Protein AF-A0A397U8T4-F1 (afdb_monomer)

Secondary structure (DSSP, 8-state):
-HHHHHHHHHHHHHSHHHHHHHHHH-TT-----HHHHHHHHTT----GGGGSHHHHHHHHHHTTS-------TTS------PPPPPPP-SHHHHHHHHHHHHHHHHHH-GGGHHHHHHHHHHHHHHHHHS-HHHHHHHHHHHHHHHHH-TT--TTS--HHHHHHHS-HHHHHHHHHHGGGS-----PPPP-----------------------------PPP---------

Structure (mmCIF, N/CA/C/O backbone):
data_AF-A0A397U8T4-F1
#
_entry.id   AF-A0A397U8T4-F1
#
loop_
_atom_site.group_PDB
_atom_site.id
_atom_site.type_symbol
_atom_site.label_atom_id
_atom_site.label_alt_id
_atom_site.label_comp_id
_atom_site.label_asym_id
_atom_site.label_entity_id
_atom_site.label_seq_id
_atom_site.pdbx_PDB_ins_code
_atom_site.Cartn_x
_atom_site.Cartn_y
_atom_site.Cartn_z
_atom_site.occupancy
_atom_site.B_iso_or_equiv
_atom_site.auth_seq_id
_atom_site.auth_comp_id
_atom_site.auth_asym_id
_atom_site.auth_atom_id
_atom_site.pdbx_PDB_model_num
ATOM 1 N N . MET A 1 1 ? 9.412 -6.428 15.851 1.00 62.12 1 MET A N 1
ATOM 2 C CA . MET A 1 1 ? 8.763 -5.926 14.623 1.00 62.12 1 MET A CA 1
ATOM 3 C C . MET A 1 1 ? 7.614 -6.831 14.179 1.00 62.12 1 MET A C 1
ATOM 5 O O . MET A 1 1 ? 6.486 -6.392 14.297 1.00 62.12 1 MET A O 1
ATOM 9 N N . ARG A 1 2 ? 7.832 -8.090 13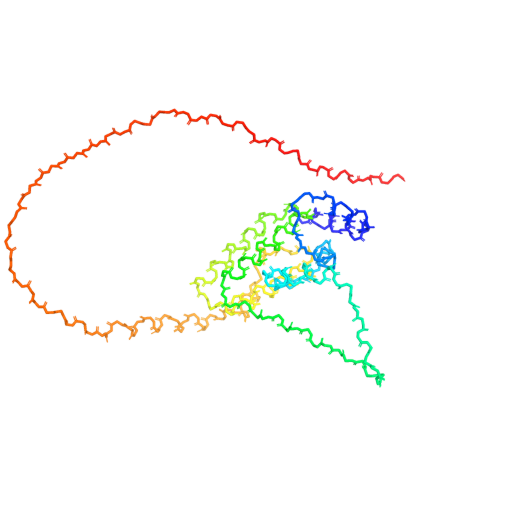.754 1.00 74.94 2 ARG A N 1
ATOM 10 C CA . ARG A 1 2 ? 6.739 -8.957 13.241 1.00 74.94 2 ARG A CA 1
ATOM 11 C C . ARG A 1 2 ? 5.609 -9.238 14.245 1.00 74.94 2 ARG A C 1
ATOM 13 O O . ARG A 1 2 ? 4.456 -8.948 13.944 1.00 74.94 2 ARG A O 1
ATOM 20 N N . ASP A 1 3 ? 5.944 -9.705 15.447 1.00 84.75 3 ASP A N 1
ATOM 21 C CA . ASP A 1 3 ? 4.940 -10.049 16.474 1.00 84.75 3 ASP A CA 1
ATOM 22 C C . ASP A 1 3 ? 4.122 -8.831 16.935 1.00 84.75 3 ASP A C 1
ATOM 24 O O . ASP A 1 3 ? 2.945 -8.929 17.281 1.00 84.75 3 ASP A O 1
ATOM 28 N N . GLU A 1 4 ? 4.745 -7.657 16.898 1.00 91.25 4 GLU A N 1
ATOM 29 C CA . GLU A 1 4 ? 4.129 -6.385 17.260 1.00 91.25 4 GLU A CA 1
ATOM 30 C C . GLU A 1 4 ? 3.139 -5.915 16.189 1.00 91.25 4 GLU A C 1
ATOM 32 O O . GLU A 1 4 ? 2.009 -5.570 16.521 1.00 91.25 4 GLU A O 1
ATOM 37 N N . THR A 1 5 ? 3.507 -5.987 14.904 1.00 92.44 5 THR A N 1
ATOM 38 C CA . THR A 1 5 ? 2.602 -5.650 13.791 1.00 92.44 5 THR A CA 1
ATOM 39 C C . THR A 1 5 ? 1.334 -6.503 13.819 1.00 92.44 5 THR A C 1
ATOM 41 O O . THR A 1 5 ? 0.230 -5.981 13.647 1.00 92.44 5 THR A O 1
ATOM 44 N N . GLU A 1 6 ? 1.468 -7.806 14.078 1.00 92.81 6 GLU A N 1
ATOM 45 C CA . GLU A 1 6 ? 0.316 -8.706 14.169 1.00 92.81 6 GLU A CA 1
ATOM 46 C C . GLU A 1 6 ? -0.537 -8.422 15.414 1.00 92.81 6 GLU A C 1
ATOM 48 O O . GLU A 1 6 ? -1.766 -8.390 15.330 1.00 92.81 6 GLU A O 1
ATOM 53 N N . SER A 1 7 ? 0.094 -8.122 16.552 1.00 94.75 7 SER A N 1
ATOM 54 C CA . SER A 1 7 ? -0.616 -7.714 17.771 1.00 94.75 7 SER A CA 1
ATOM 55 C C . SER A 1 7 ? -1.434 -6.435 17.553 1.00 94.75 7 SER A C 1
ATOM 57 O O . SER A 1 7 ? -2.608 -6.381 17.928 1.00 94.75 7 SER A O 1
ATOM 59 N N . ILE A 1 8 ? -0.854 -5.434 16.877 1.00 95.56 8 ILE A N 1
ATOM 60 C CA . ILE A 1 8 ? -1.545 -4.197 16.484 1.00 95.56 8 ILE A CA 1
ATOM 61 C C . ILE A 1 8 ? -2.739 -4.528 15.578 1.00 95.56 8 ILE A C 1
ATOM 63 O O . ILE A 1 8 ? -3.857 -4.081 15.834 1.00 95.56 8 ILE A O 1
ATOM 67 N N . ARG A 1 9 ? -2.548 -5.363 14.548 1.00 95.56 9 ARG A N 1
ATOM 68 C CA . ARG A 1 9 ? -3.624 -5.771 13.627 1.00 95.56 9 ARG A CA 1
ATOM 69 C C . ARG A 1 9 ? -4.787 -6.442 14.360 1.00 95.56 9 ARG A C 1
ATOM 71 O O . ARG A 1 9 ? -5.942 -6.095 14.118 1.00 95.56 9 ARG A O 1
ATOM 78 N N . LEU A 1 10 ? -4.508 -7.383 15.263 1.00 96.19 10 LEU A N 1
ATOM 79 C CA . LEU A 1 10 ? -5.542 -8.074 16.042 1.00 96.19 10 LEU A CA 1
ATOM 80 C C . LEU A 1 10 ? -6.330 -7.107 16.934 1.00 96.19 10 LEU A C 1
ATOM 82 O O . LEU A 1 10 ? -7.554 -7.236 17.058 1.00 96.19 10 LEU A O 1
ATOM 86 N N . TRP A 1 11 ? -5.659 -6.103 17.503 1.00 97.50 11 TRP A N 1
ATOM 87 C CA . TRP A 1 11 ? -6.331 -5.038 18.240 1.00 97.50 11 TRP A CA 1
ATOM 88 C C . TRP A 1 11 ? -7.288 -4.248 17.336 1.00 97.50 11 TRP A C 1
ATOM 90 O O . TRP A 1 11 ? -8.457 -4.087 17.685 1.00 97.50 11 TRP A O 1
ATOM 100 N N . TRP A 1 12 ? -6.850 -3.844 16.139 1.00 97.81 12 TRP A N 1
ATOM 101 C CA . TRP A 1 12 ? -7.693 -3.125 15.174 1.00 97.81 12 TRP A CA 1
ATOM 102 C C . TRP A 1 12 ? -8.900 -3.933 14.696 1.00 97.81 12 TRP A C 1
ATOM 104 O O . TRP A 1 12 ? -9.994 -3.387 14.549 1.00 97.81 12 TRP A O 1
ATOM 114 N N . VAL A 1 13 ? -8.727 -5.238 14.470 1.00 96.75 13 VAL A N 1
ATOM 115 C CA . VAL A 1 13 ? -9.821 -6.139 14.074 1.00 96.75 13 VAL A CA 1
ATOM 116 C C . VAL A 1 13 ? -10.888 -6.228 15.167 1.00 96.75 13 VAL A C 1
ATOM 118 O O . VAL A 1 13 ? -12.080 -6.245 14.859 1.00 96.75 13 VAL A O 1
ATOM 121 N N . THR A 1 14 ? -10.473 -6.261 16.434 1.00 97.94 14 THR A N 1
ATOM 122 C CA . THR A 1 14 ? -11.382 -6.420 17.580 1.00 97.94 14 THR A CA 1
ATOM 123 C C . THR A 1 14 ? -11.993 -5.107 18.074 1.00 97.94 14 THR A C 1
ATOM 125 O O . THR A 1 14 ? -13.097 -5.140 18.608 1.00 97.94 14 THR A O 1
ATOM 128 N N . ASN A 1 15 ? -11.335 -3.964 17.846 1.00 98.00 15 ASN A N 1
ATOM 129 C CA . ASN A 1 15 ? -11.733 -2.641 18.356 1.00 98.00 15 ASN A CA 1
ATOM 130 C C . ASN A 1 15 ? -11.926 -1.621 17.220 1.00 98.00 15 ASN A C 1
ATOM 132 O O . ASN A 1 15 ? -11.535 -0.458 17.322 1.00 98.00 15 ASN A O 1
ATOM 136 N N . TRP A 1 16 ? -12.476 -2.055 16.080 1.00 97.50 16 TRP A N 1
ATOM 137 C CA . TRP A 1 16 ? -12.581 -1.196 14.894 1.00 97.50 16 TRP A CA 1
ATOM 138 C C . TRP A 1 16 ? -13.397 0.084 15.142 1.00 97.50 16 TRP A C 1
ATOM 140 O O . TRP A 1 16 ? -13.072 1.121 14.571 1.00 97.50 16 TRP A O 1
ATOM 150 N N . GLN A 1 17 ? -14.457 0.037 15.957 1.00 97.88 17 GLN A N 1
ATOM 151 C CA . GLN A 1 17 ? -15.302 1.216 16.188 1.00 97.88 17 GLN A CA 1
ATOM 152 C C . GLN A 1 17 ? -14.566 2.281 17.006 1.00 97.88 17 GLN A C 1
ATOM 154 O O . GLN A 1 17 ? -14.574 3.452 16.633 1.00 97.88 17 GLN A O 1
ATOM 159 N N . GLU A 1 18 ? -13.874 1.865 18.064 1.00 97.75 18 GLU A N 1
ATOM 160 C CA . GLU A 1 18 ? -13.032 2.717 18.901 1.00 97.75 18 GLU A CA 1
ATOM 161 C C . GLU A 1 18 ? -11.844 3.251 18.096 1.00 97.75 18 GLU A C 1
ATOM 163 O O . GLU A 1 18 ? -11.601 4.455 18.044 1.00 97.75 18 GLU A O 1
ATOM 168 N N . GLY A 1 19 ? -11.142 2.366 17.388 1.00 96.50 19 GLY A N 1
ATOM 169 C CA . GLY A 1 19 ? -10.013 2.731 16.545 1.00 96.50 19 GLY A CA 1
ATOM 170 C C . GLY A 1 19 ? -10.393 3.713 15.434 1.00 96.50 19 GLY A C 1
ATOM 171 O O . GLY A 1 19 ? -9.643 4.644 15.144 1.00 96.50 19 GLY A O 1
ATOM 172 N N . LYS A 1 20 ? -11.574 3.557 14.823 1.00 96.81 20 LYS A N 1
ATOM 173 C CA . LYS A 1 20 ? -12.080 4.504 13.823 1.00 96.81 20 LYS A CA 1
ATOM 174 C C . LYS A 1 20 ? -12.235 5.908 14.417 1.00 96.81 20 LYS A C 1
ATOM 176 O O . LYS A 1 20 ? -11.820 6.864 13.768 1.00 96.81 20 LYS A O 1
ATOM 181 N N . GLN A 1 21 ? -12.789 6.035 15.624 1.00 97.19 21 GLN A N 1
ATOM 182 C CA . GLN A 1 21 ? -12.922 7.333 16.299 1.00 97.19 21 GLN A CA 1
ATOM 183 C C . GLN A 1 21 ? -11.556 7.958 16.599 1.00 97.19 21 GLN A C 1
ATOM 185 O O . GLN A 1 21 ? -11.388 9.161 16.417 1.00 97.19 21 GLN A O 1
ATOM 190 N N . ILE A 1 22 ? -10.570 7.140 16.987 1.00 96.50 22 ILE A N 1
ATOM 191 C CA . ILE A 1 22 ? -9.181 7.587 17.162 1.00 96.50 22 ILE A CA 1
ATOM 192 C C . ILE A 1 22 ? -8.633 8.124 15.837 1.00 96.50 22 ILE A C 1
ATOM 194 O O . ILE A 1 22 ? -8.143 9.244 15.794 1.00 96.50 22 ILE A O 1
ATOM 198 N N . ILE A 1 23 ? -8.776 7.385 14.730 1.00 96.19 23 ILE A N 1
ATOM 199 C CA . ILE A 1 23 ? -8.352 7.875 13.408 1.00 96.19 23 ILE A CA 1
ATOM 200 C C . ILE A 1 23 ? -9.080 9.173 13.057 1.00 96.19 23 ILE A C 1
ATOM 202 O O . ILE A 1 23 ? -8.490 10.057 12.458 1.00 96.19 23 ILE A O 1
ATOM 206 N N . GLU A 1 24 ? -10.364 9.316 13.377 1.00 94.50 24 GLU A N 1
ATOM 207 C CA . GLU A 1 24 ? -11.139 10.531 13.102 1.00 94.50 24 GLU A CA 1
ATOM 208 C C . GLU A 1 24 ? -10.704 11.754 13.905 1.00 94.50 24 GLU A C 1
ATOM 210 O O . GLU A 1 24 ? -10.806 12.859 13.375 1.00 94.50 24 GLU A O 1
ATOM 215 N N . SER A 1 25 ? -10.161 11.567 15.107 1.00 95.81 25 SER A N 1
ATOM 216 C CA . SER A 1 25 ? -9.669 12.663 15.942 1.00 95.81 25 SER A CA 1
ATOM 217 C C . SER A 1 25 ? -8.221 13.074 15.652 1.00 95.81 25 SER A C 1
ATOM 219 O O . SER A 1 25 ? -7.789 14.123 16.134 1.00 95.81 25 SER A O 1
ATOM 221 N N . LEU A 1 26 ? -7.469 12.297 14.861 1.00 94.31 26 LEU A N 1
ATOM 222 C CA . LEU A 1 26 ? -6.076 12.615 14.546 1.00 94.31 26 LEU A CA 1
ATOM 223 C C . LEU A 1 26 ? -5.949 13.860 13.653 1.00 94.31 26 LEU A C 1
ATOM 225 O O . LEU A 1 26 ? -6.581 13.934 12.590 1.00 94.31 26 LEU A O 1
ATOM 229 N N . PRO A 1 27 ? -5.073 14.815 14.016 1.00 93.75 27 PRO A N 1
ATOM 230 C CA . PRO A 1 27 ? -4.746 15.923 13.136 1.00 93.75 27 PRO A CA 1
ATOM 231 C C . PRO A 1 27 ? -3.937 15.416 11.932 1.00 93.75 27 PRO A C 1
ATOM 233 O O . PRO A 1 27 ? -3.186 14.450 12.031 1.00 93.75 27 PRO A O 1
ATOM 236 N N . PHE A 1 28 ? -4.084 16.081 10.783 1.00 87.75 28 PHE A N 1
ATOM 237 C CA . PHE A 1 28 ? -3.286 15.831 9.568 1.00 87.75 28 PHE A CA 1
ATOM 238 C C . PHE A 1 28 ? -3.348 14.407 8.991 1.00 87.75 28 PHE A C 1
ATOM 240 O O . PHE A 1 28 ? -2.501 14.033 8.179 1.00 87.75 28 PHE A O 1
ATOM 247 N N . LYS A 1 29 ? -4.361 13.613 9.349 1.00 89.81 29 LYS A N 1
ATOM 248 C CA . LYS A 1 29 ? -4.540 12.283 8.765 1.00 89.81 29 LYS A CA 1
ATOM 249 C C . LYS A 1 29 ? -4.769 12.359 7.246 1.00 89.81 29 LYS A C 1
ATOM 251 O O . LYS A 1 29 ? -5.453 13.274 6.771 1.00 89.81 29 LYS A O 1
ATOM 256 N N . PRO A 1 30 ? -4.301 11.364 6.475 1.00 90.75 30 PRO A N 1
ATOM 257 C CA . PRO A 1 30 ? -4.668 11.233 5.073 1.00 90.75 30 PRO A CA 1
ATOM 258 C C . PRO A 1 30 ? -6.189 11.197 4.886 1.00 90.75 30 PRO A C 1
ATOM 260 O O . PRO A 1 30 ? -6.905 10.452 5.565 1.00 90.75 30 PRO A O 1
ATOM 263 N N . ASN A 1 31 ? -6.695 11.989 3.939 1.00 89.62 31 ASN A N 1
ATOM 264 C CA . ASN A 1 31 ? -8.115 11.985 3.607 1.00 89.62 31 ASN A CA 1
ATOM 265 C C . ASN A 1 31 ? -8.440 10.808 2.680 1.00 89.62 31 ASN A C 1
ATOM 267 O O . ASN A 1 31 ? -8.452 10.938 1.456 1.00 89.62 31 ASN A O 1
ATOM 271 N N . ILE A 1 32 ? -8.659 9.643 3.284 1.00 91.81 32 ILE A N 1
ATOM 272 C CA . ILE A 1 32 ? -9.075 8.422 2.599 1.00 91.81 32 ILE A CA 1
ATOM 273 C C . ILE A 1 32 ? -10.379 7.881 3.184 1.00 91.81 32 ILE A C 1
ATOM 275 O O . ILE A 1 32 ? -10.721 8.133 4.341 1.00 91.81 32 ILE A O 1
ATOM 279 N N . SER A 1 33 ? -11.106 7.105 2.378 1.00 91.50 33 SER A N 1
ATOM 280 C CA . SER A 1 33 ? -12.392 6.534 2.787 1.00 91.50 33 SER A CA 1
ATOM 281 C C . SER A 1 33 ? -12.263 5.602 4.000 1.00 91.50 33 SER A C 1
ATOM 283 O O . SER A 1 33 ? -11.254 4.917 4.182 1.00 91.50 33 SER A O 1
ATOM 285 N N . THR A 1 34 ? -13.331 5.486 4.797 1.00 92.81 34 THR A N 1
ATOM 286 C CA . THR A 1 34 ? -13.391 4.548 5.935 1.00 92.81 34 THR A CA 1
ATOM 287 C C . THR A 1 34 ? -13.134 3.099 5.512 1.00 92.81 34 THR A C 1
ATOM 289 O O . THR A 1 34 ? -12.521 2.336 6.255 1.00 92.81 34 THR A O 1
ATOM 292 N N . LYS A 1 35 ? -13.567 2.708 4.304 1.00 94.38 35 LYS A N 1
ATOM 293 C CA . LYS A 1 35 ? -13.295 1.376 3.744 1.00 94.38 35 LYS A CA 1
ATOM 294 C C . LYS A 1 35 ? -11.793 1.152 3.546 1.00 94.38 35 LYS A C 1
ATOM 296 O O . LYS A 1 35 ? -11.297 0.064 3.842 1.00 94.38 35 LYS A O 1
ATOM 301 N N . LEU A 1 36 ? -11.087 2.170 3.057 1.00 94.62 36 LEU A N 1
ATOM 302 C CA . LEU A 1 36 ? -9.651 2.091 2.823 1.00 94.62 36 LEU A CA 1
ATOM 303 C C . LEU A 1 36 ? -8.885 2.029 4.144 1.00 94.62 36 LEU A C 1
ATOM 305 O O . LEU A 1 36 ? -8.089 1.113 4.326 1.00 94.62 36 LEU A O 1
ATOM 309 N N . TRP A 1 37 ? -9.226 2.896 5.104 1.00 96.62 37 TRP A N 1
ATOM 310 C CA . TRP A 1 37 ? -8.699 2.827 6.472 1.00 96.62 37 TRP A CA 1
ATOM 311 C C . TRP A 1 37 ? -8.866 1.438 7.091 1.00 96.62 37 TRP A C 1
ATOM 313 O O . TRP A 1 37 ? -7.908 0.873 7.610 1.00 96.62 37 TRP A O 1
ATOM 323 N N . LYS A 1 38 ? -10.062 0.850 6.974 1.00 97.00 38 LYS A N 1
ATOM 324 C CA . LYS A 1 38 ? -10.344 -0.493 7.495 1.00 97.00 38 LYS A CA 1
ATOM 325 C C . LYS A 1 38 ? -9.484 -1.565 6.835 1.00 97.00 38 LYS A C 1
ATOM 327 O O . LYS A 1 38 ? -9.003 -2.468 7.509 1.00 97.00 38 LYS A O 1
ATOM 332 N N . SER A 1 39 ? -9.284 -1.459 5.523 1.00 96.88 39 SER A N 1
ATOM 333 C CA . SER A 1 39 ? -8.458 -2.406 4.768 1.00 96.88 39 SER A C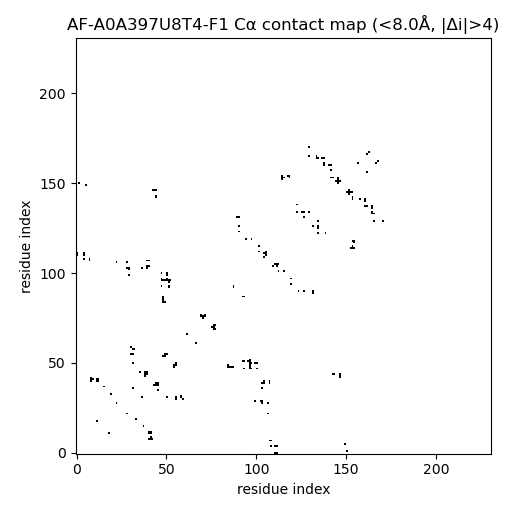A 1
ATOM 334 C C . SER A 1 39 ? -7.001 -2.354 5.231 1.00 96.88 39 SER A C 1
ATOM 336 O O . SER A 1 39 ? -6.404 -3.406 5.448 1.00 96.88 39 SER A O 1
ATOM 338 N N . ILE A 1 40 ? -6.463 -1.151 5.466 1.00 97.06 40 ILE A N 1
ATOM 339 C CA . ILE A 1 40 ? -5.117 -0.962 6.025 1.00 97.06 40 ILE A CA 1
ATOM 340 C C . ILE A 1 40 ? -5.045 -1.545 7.438 1.00 97.06 40 ILE A C 1
ATOM 342 O O . ILE A 1 40 ? -4.198 -2.391 7.693 1.00 97.06 40 ILE A O 1
ATOM 346 N N . ALA A 1 41 ? -5.968 -1.161 8.325 1.00 97.12 41 ALA A N 1
ATOM 347 C CA . ALA A 1 41 ? -5.995 -1.594 9.726 1.00 97.12 41 ALA A CA 1
ATOM 348 C C . ALA A 1 41 ? -6.104 -3.114 9.896 1.00 97.12 41 ALA A C 1
ATOM 350 O O . ALA A 1 41 ? -5.673 -3.678 10.899 1.00 97.12 41 ALA A O 1
ATOM 351 N N . PHE A 1 42 ? -6.708 -3.793 8.921 1.00 96.38 42 PHE A N 1
ATOM 352 C CA . PHE A 1 42 ? -6.889 -5.241 8.952 1.00 96.38 42 PHE A CA 1
ATOM 353 C C . PHE A 1 42 ? -5.735 -5.985 8.271 1.00 96.38 42 PHE A C 1
ATOM 355 O O . PHE A 1 42 ? -5.776 -7.214 8.187 1.00 96.38 42 PHE A O 1
ATOM 362 N N . GLY A 1 43 ? -4.722 -5.265 7.774 1.00 94.94 43 GLY A N 1
ATOM 363 C CA . GLY A 1 43 ? -3.615 -5.830 7.007 1.00 94.94 43 GLY A CA 1
ATOM 364 C C . GLY A 1 43 ? -4.061 -6.446 5.680 1.00 94.94 43 GLY A C 1
ATOM 365 O O . GLY A 1 43 ? -3.433 -7.383 5.203 1.00 94.94 43 GLY A O 1
ATOM 366 N N . SER A 1 44 ? -5.174 -5.979 5.105 1.00 95.88 44 SER A N 1
ATOM 367 C CA . SER A 1 44 ? -5.691 -6.469 3.825 1.00 95.88 44 SER A CA 1
ATOM 368 C C . SER A 1 44 ? -4.960 -5.833 2.646 1.00 95.88 44 SER A C 1
ATOM 370 O O . SER A 1 44 ? -4.400 -4.742 2.748 1.00 95.88 44 SER A O 1
ATOM 372 N N . TYR A 1 45 ? -5.004 -6.494 1.488 1.00 95.25 45 TYR A N 1
ATOM 373 C CA . TYR A 1 45 ? -4.416 -5.946 0.271 1.00 95.25 45 TYR A CA 1
ATOM 374 C C . TYR A 1 45 ? -5.142 -4.671 -0.149 1.00 95.25 45 TYR A C 1
ATOM 376 O O . TYR A 1 45 ? -6.366 -4.651 -0.290 1.00 95.25 45 TYR A O 1
ATOM 384 N N . VAL A 1 46 ? -4.353 -3.631 -0.409 1.00 94.69 46 VAL A N 1
ATOM 385 C CA . VAL A 1 46 ? -4.835 -2.350 -0.907 1.00 94.69 46 VAL A CA 1
ATOM 386 C C . VAL A 1 46 ? -4.223 -2.057 -2.272 1.00 94.69 46 VAL A C 1
ATOM 388 O O . VAL A 1 46 ? -3.009 -2.160 -2.482 1.00 94.69 46 VAL A O 1
ATOM 391 N N . ASN A 1 47 ? -5.066 -1.659 -3.224 1.00 93.81 47 ASN A N 1
ATOM 392 C CA . ASN A 1 47 ? -4.587 -1.184 -4.511 1.00 93.81 47 ASN A CA 1
ATOM 393 C C . ASN A 1 47 ? -4.010 0.234 -4.351 1.00 93.81 47 ASN A C 1
ATOM 395 O O . ASN A 1 47 ? -4.744 1.163 -4.031 1.00 93.81 47 ASN A O 1
ATOM 399 N N . LEU A 1 48 ? -2.713 0.419 -4.630 1.00 94.25 48 LEU A N 1
ATOM 400 C CA . LEU A 1 48 ? -2.051 1.731 -4.539 1.00 94.25 48 LEU A CA 1
ATOM 401 C C . LEU A 1 48 ? -2.710 2.798 -5.411 1.00 94.25 48 LEU A C 1
ATOM 403 O O . LEU A 1 48 ? -2.630 3.979 -5.096 1.00 94.25 48 LEU A O 1
ATOM 407 N N . GLN A 1 49 ? -3.391 2.413 -6.489 1.00 91.81 49 GLN A N 1
ATOM 408 C CA . GLN A 1 49 ? -4.107 3.377 -7.319 1.00 91.81 49 GLN A CA 1
ATOM 409 C C . GLN A 1 49 ? -5.198 4.113 -6.539 1.00 91.81 49 GLN A C 1
ATOM 411 O O . GLN A 1 49 ? -5.499 5.255 -6.884 1.00 91.81 49 GLN A O 1
ATOM 416 N N . GLU A 1 50 ? -5.759 3.526 -5.477 1.00 90.50 50 GLU A N 1
ATOM 417 C CA . GLU A 1 50 ? -6.720 4.202 -4.592 1.00 90.50 50 GLU A CA 1
ATOM 418 C C . GLU A 1 50 ? -6.112 5.432 -3.893 1.00 90.50 50 GLU A C 1
ATOM 420 O O . GLU A 1 50 ? -6.848 6.345 -3.537 1.00 90.50 50 GLU A O 1
ATOM 425 N N . PHE A 1 51 ? -4.779 5.514 -3.809 1.00 91.75 51 PHE A N 1
ATOM 426 C CA . PHE A 1 51 ? -4.032 6.665 -3.292 1.00 91.75 51 PHE A CA 1
ATOM 427 C C . PHE A 1 51 ? -3.546 7.634 -4.372 1.00 91.75 51 PHE A C 1
ATOM 429 O O . PHE A 1 51 ? -2.882 8.621 -4.063 1.00 91.75 51 PHE A O 1
ATOM 436 N N . SER A 1 52 ? -3.846 7.387 -5.650 1.00 87.25 52 SER A N 1
ATOM 437 C CA . SER A 1 52 ? -3.519 8.369 -6.686 1.00 87.25 52 SER A CA 1
ATOM 438 C C . SER A 1 52 ? -4.280 9.673 -6.431 1.00 87.25 52 SER A C 1
ATOM 440 O O . SER A 1 52 ? -5.452 9.660 -6.051 1.00 87.25 52 SER A O 1
ATOM 442 N N . TYR A 1 53 ? -3.628 10.809 -6.682 1.00 76.00 53 TYR A N 1
ATOM 443 C CA . TYR A 1 53 ? -4.182 12.144 -6.424 1.00 76.00 53 TYR A CA 1
ATOM 444 C C . TYR A 1 53 ? -5.590 12.342 -7.013 1.00 76.00 53 TYR A C 1
ATOM 446 O O . TYR A 1 53 ? -6.479 12.884 -6.360 1.00 76.00 53 TYR A O 1
ATOM 454 N N . LYS A 1 54 ? -5.823 11.815 -8.223 1.00 73.94 54 LYS A N 1
ATOM 455 C CA . LYS A 1 54 ? -7.135 11.847 -8.887 1.00 73.94 54 LYS A CA 1
ATOM 456 C C . LYS A 1 54 ? -8.213 11.133 -8.062 1.00 73.94 54 LYS A C 1
ATOM 458 O O . LYS A 1 54 ? -9.327 11.634 -7.970 1.00 73.94 54 LYS A O 1
ATOM 463 N N . ASN A 1 55 ? -7.888 10.007 -7.430 1.00 70.19 55 ASN A N 1
ATOM 464 C CA . ASN A 1 55 ? -8.839 9.236 -6.626 1.00 70.19 55 ASN A CA 1
ATOM 465 C C . ASN A 1 55 ? -9.057 9.845 -5.236 1.00 70.19 55 ASN A C 1
ATOM 467 O O . ASN A 1 55 ? -10.184 9.820 -4.739 1.00 70.19 55 ASN A O 1
ATOM 471 N N . LEU A 1 56 ? -8.030 10.464 -4.646 1.00 73.50 56 LEU A N 1
ATOM 472 C CA . LEU A 1 56 ? -8.183 11.228 -3.404 1.00 73.50 56 LEU A CA 1
ATOM 473 C C . LEU A 1 56 ? -9.129 12.424 -3.602 1.00 73.50 56 LEU A C 1
ATOM 475 O O . LEU A 1 56 ? -10.062 12.605 -2.823 1.00 73.50 56 LEU A O 1
ATOM 479 N N . LEU A 1 57 ? -8.965 13.173 -4.699 1.00 72.81 57 LEU A N 1
ATOM 480 C CA . LEU A 1 57 ? -9.862 14.280 -5.049 1.00 72.81 57 LEU A CA 1
ATOM 481 C C . LEU A 1 57 ? -11.302 13.828 -5.326 1.00 72.81 57 LEU A C 1
ATOM 483 O O . LEU A 1 57 ? -12.246 14.495 -4.910 1.00 72.81 57 LEU A O 1
ATOM 487 N N . ILE A 1 58 ? -11.492 12.700 -6.019 1.00 67.44 58 ILE A N 1
ATOM 488 C CA . ILE A 1 58 ? -12.836 12.155 -6.270 1.00 67.44 58 ILE A CA 1
ATOM 489 C C . ILE A 1 58 ? -13.507 11.762 -4.951 1.00 67.44 58 ILE A C 1
ATOM 491 O O . ILE A 1 58 ? -14.674 12.079 -4.754 1.00 67.44 58 ILE A O 1
ATOM 495 N N . THR A 1 59 ? -12.770 11.143 -4.026 1.00 60.88 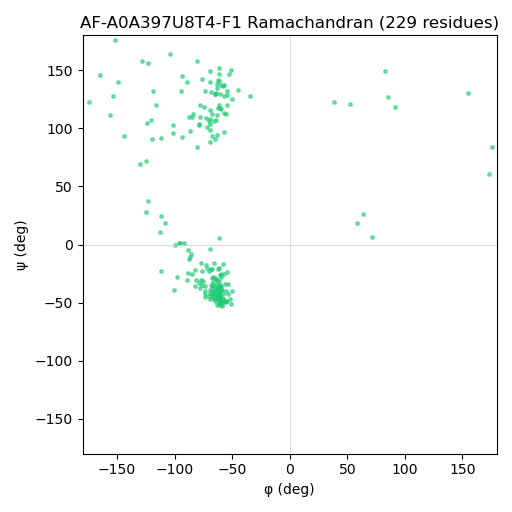59 THR A N 1
ATOM 496 C CA . THR A 1 59 ? -13.310 10.738 -2.718 1.00 60.88 59 THR A CA 1
ATOM 497 C C . THR A 1 59 ? -13.757 11.943 -1.888 1.00 60.88 59 THR A C 1
ATOM 499 O O . THR A 1 59 ? -14.789 11.872 -1.231 1.00 60.88 59 THR A O 1
ATOM 502 N N . MET A 1 60 ? -13.034 13.069 -1.957 1.00 61.59 60 MET A N 1
ATOM 503 C CA . MET A 1 60 ? -13.459 14.322 -1.316 1.00 61.59 60 MET A CA 1
ATOM 504 C C . MET A 1 60 ? -14.802 14.821 -1.849 1.00 61.59 60 MET A C 1
ATOM 506 O O . MET A 1 60 ? -15.615 15.314 -1.078 1.00 61.59 60 MET A O 1
ATOM 510 N N . LYS A 1 61 ? -15.041 14.674 -3.156 1.00 63.50 61 LYS A N 1
ATOM 511 C CA . LYS A 1 61 ? -16.288 15.106 -3.788 1.00 63.50 61 LYS A CA 1
ATOM 512 C C . LYS A 1 61 ? -17.443 14.131 -3.532 1.00 63.50 61 LYS A C 1
ATOM 514 O O . LYS A 1 61 ? -18.567 14.558 -3.324 1.00 63.50 61 LYS A O 1
ATOM 519 N N . GLU A 1 62 ? -17.164 12.827 -3.513 1.00 58.38 62 GLU A N 1
ATOM 520 C CA . GLU A 1 62 ? -18.159 11.781 -3.220 1.00 58.38 62 GLU A CA 1
ATOM 521 C C . GLU A 1 62 ? -18.566 11.733 -1.733 1.00 58.38 62 GLU A C 1
ATOM 523 O O . GLU A 1 62 ? -19.594 11.155 -1.414 1.00 58.38 62 GLU A O 1
ATOM 528 N N . ALA A 1 63 ? -17.790 12.320 -0.815 1.00 55.28 63 ALA A N 1
ATOM 529 C CA . ALA A 1 63 ? -18.165 12.407 0.600 1.00 55.28 63 ALA A CA 1
ATOM 530 C C . ALA A 1 63 ? -19.223 13.491 0.895 1.00 55.28 63 ALA A C 1
ATOM 532 O O . ALA A 1 63 ? -19.822 13.455 1.967 1.00 55.28 63 ALA A O 1
ATOM 533 N N . GLU A 1 64 ? -19.454 14.436 -0.025 1.00 54.28 64 GLU A N 1
ATOM 534 C CA . GLU A 1 64 ? -20.554 15.412 0.079 1.00 54.28 64 GLU A CA 1
ATOM 535 C C . GLU A 1 64 ? -21.856 14.906 -0.552 1.00 54.28 64 GLU A C 1
ATOM 537 O O . GLU A 1 64 ? -22.939 15.242 -0.077 1.00 54.28 64 GLU A O 1
ATOM 542 N N . ASP A 1 65 ? -21.757 14.066 -1.581 1.00 50.38 65 ASP A N 1
ATOM 543 C CA . ASP A 1 65 ? -22.913 13.502 -2.267 1.00 50.38 65 ASP A CA 1
ATOM 544 C C . ASP A 1 65 ? -23.141 12.062 -1.788 1.00 50.38 65 ASP A C 1
ATOM 546 O O . ASP A 1 65 ? -22.548 11.115 -2.314 1.00 50.38 65 ASP A O 1
ATOM 550 N N . ASP A 1 66 ? -24.032 11.883 -0.804 1.00 49.19 66 ASP A N 1
ATOM 551 C CA . ASP A 1 66 ? -24.591 10.565 -0.482 1.00 49.19 66 ASP A CA 1
ATOM 552 C C . ASP A 1 66 ? -24.991 9.873 -1.797 1.00 49.19 66 ASP A C 1
ATOM 554 O O . ASP A 1 66 ? -25.611 10.516 -2.652 1.00 49.19 66 ASP A O 1
ATOM 558 N N . PRO A 1 67 ? -24.637 8.592 -2.017 1.00 53.12 67 PRO A N 1
ATOM 559 C CA . PRO A 1 67 ? -24.879 7.925 -3.285 1.00 53.12 67 PRO A CA 1
ATOM 560 C C . PRO A 1 67 ? -26.386 7.806 -3.524 1.00 53.12 67 PRO A C 1
ATOM 562 O O . PRO A 1 67 ? -27.028 6.830 -3.133 1.00 53.12 67 PRO A O 1
ATOM 565 N N . VAL A 1 68 ? -26.954 8.808 -4.196 1.00 50.62 68 VAL A N 1
ATOM 566 C CA . VAL A 1 68 ? -28.336 8.804 -4.650 1.00 50.62 68 VAL A CA 1
ATOM 567 C C . VAL A 1 68 ? -28.440 7.670 -5.654 1.00 50.62 68 VAL A C 1
ATOM 569 O O . VAL A 1 68 ? -27.922 7.745 -6.772 1.00 50.62 68 VAL A O 1
ATOM 572 N N . LEU A 1 69 ? -29.097 6.587 -5.244 1.00 57.06 69 LEU A N 1
ATOM 573 C CA . LEU A 1 69 ? -29.580 5.564 -6.157 1.00 57.06 69 LEU A CA 1
ATOM 574 C C . LEU A 1 69 ? -30.490 6.271 -7.165 1.00 57.06 69 LEU A C 1
ATOM 576 O O . LEU A 1 69 ? -31.653 6.550 -6.874 1.00 57.06 69 LEU A O 1
ATOM 580 N N . GLN A 1 70 ? -29.951 6.612 -8.339 1.00 55.00 70 GLN A N 1
ATOM 581 C CA . GLN A 1 70 ? -30.744 7.166 -9.428 1.00 55.00 70 GLN A CA 1
ATOM 582 C C . GLN A 1 70 ? -31.687 6.072 -9.924 1.00 55.00 70 GLN A C 1
ATOM 584 O O . GLN A 1 70 ? -31.341 5.241 -10.763 1.00 55.00 70 GLN A O 1
ATOM 589 N N . SER A 1 71 ? -32.892 6.072 -9.362 1.00 55.12 71 SER A N 1
ATOM 590 C CA . SER A 1 71 ? -34.021 5.335 -9.904 1.00 55.12 71 SER A CA 1
ATOM 591 C C . SER A 1 71 ? -34.456 6.079 -11.158 1.00 55.12 71 SER A C 1
ATOM 593 O O . SER A 1 71 ? -34.952 7.199 -11.081 1.00 55.12 71 SER A O 1
ATOM 595 N N . THR A 1 72 ? -34.210 5.494 -12.327 1.00 66.25 72 THR A N 1
ATOM 596 C CA . THR A 1 72 ? -34.838 5.983 -13.556 1.00 66.25 72 THR A CA 1
ATOM 597 C C . THR A 1 72 ? -36.294 5.523 -13.566 1.00 66.25 72 THR A C 1
ATOM 599 O O . THR A 1 72 ? -36.600 4.410 -13.136 1.00 66.25 72 THR A O 1
ATOM 602 N N . GLU A 1 73 ? -37.194 6.378 -14.054 1.00 73.25 73 GLU A N 1
ATOM 603 C CA . GLU A 1 73 ? -38.664 6.238 -14.013 1.00 73.25 73 GLU A CA 1
ATOM 604 C C . GLU A 1 73 ? -39.224 4.993 -14.752 1.00 73.25 73 GLU A C 1
ATOM 606 O O . GLU A 1 73 ? -40.428 4.790 -14.827 1.00 73.25 73 GLU A O 1
ATOM 611 N N . GLY A 1 74 ? -38.367 4.101 -15.259 1.00 80.75 74 GLY A N 1
ATOM 612 C CA . GLY A 1 74 ? -38.741 2.859 -15.947 1.00 80.75 74 GLY A CA 1
ATOM 613 C C . GLY A 1 74 ? -38.385 1.560 -15.214 1.00 80.75 74 GLY A C 1
ATOM 614 O O . GLY A 1 74 ? -38.421 0.499 -15.829 1.00 80.75 74 GLY A O 1
ATOM 615 N N . GLY A 1 75 ? -37.971 1.606 -13.942 1.00 80.31 75 GLY A N 1
ATOM 616 C CA . GLY A 1 75 ? -37.562 0.403 -13.194 1.00 80.31 75 GLY A CA 1
ATOM 617 C C . GLY A 1 75 ? -36.219 -0.202 -13.637 1.00 80.31 75 GLY A C 1
ATOM 618 O O . GLY A 1 75 ? -35.823 -1.260 -13.149 1.00 80.31 75 GLY A O 1
ATOM 619 N N . SER A 1 76 ? -35.483 0.460 -14.535 1.00 72.88 76 SER A N 1
ATOM 620 C CA . SER A 1 76 ? -34.145 0.040 -14.950 1.00 72.88 76 SER A CA 1
ATOM 621 C C . SER A 1 76 ? -33.079 0.541 -13.975 1.00 72.88 76 SER A C 1
ATOM 623 O O . SER A 1 76 ? -32.788 1.734 -13.898 1.00 72.88 76 SER A O 1
ATOM 625 N N . ILE A 1 77 ? -32.440 -0.374 -13.249 1.00 73.88 77 ILE A N 1
ATOM 626 C CA . ILE A 1 77 ? -31.269 -0.058 -12.424 1.00 73.88 77 ILE A CA 1
ATOM 627 C C . ILE A 1 77 ? -30.052 0.041 -13.351 1.00 73.88 77 ILE A C 1
ATOM 629 O O . ILE A 1 77 ? -29.518 -0.972 -13.805 1.00 73.88 77 ILE A O 1
ATOM 633 N N . SER A 1 78 ? -29.594 1.257 -13.654 1.00 68.75 78 SER A N 1
ATOM 634 C CA . SER A 1 78 ? -28.347 1.451 -14.396 1.00 68.75 78 SER A CA 1
ATOM 635 C C . SER A 1 78 ? -27.160 1.488 -13.434 1.00 68.75 78 SER A C 1
ATOM 637 O O . SER A 1 78 ? -26.968 2.459 -12.704 1.00 68.75 78 SER A O 1
ATOM 639 N N . ILE A 1 79 ? -26.323 0.451 -13.453 1.00 64.62 79 ILE A N 1
ATOM 640 C CA . ILE A 1 79 ? -25.047 0.457 -12.728 1.00 64.62 79 ILE A CA 1
ATOM 641 C C . ILE A 1 79 ? -24.051 1.268 -13.557 1.00 64.62 79 ILE A C 1
ATOM 643 O O . ILE A 1 79 ? -23.524 0.794 -14.568 1.00 64.62 79 ILE A O 1
ATOM 647 N N . LYS A 1 80 ? -23.786 2.510 -13.143 1.00 69.81 80 LYS A N 1
ATOM 648 C CA . LYS A 1 80 ? -22.755 3.340 -13.770 1.00 69.81 80 LYS A CA 1
ATOM 649 C C . LYS A 1 80 ? -21.406 2.656 -13.548 1.00 69.81 80 LYS A C 1
ATOM 651 O O . LYS A 1 80 ? -20.939 2.538 -12.417 1.00 69.81 80 LYS A O 1
ATOM 656 N N . LYS A 1 81 ? -20.792 2.150 -14.624 1.00 62.62 81 LYS A N 1
ATOM 657 C CA . LYS A 1 81 ? -19.456 1.544 -14.557 1.00 62.62 81 LYS A CA 1
ATOM 658 C C . LYS A 1 81 ? -18.496 2.589 -13.993 1.00 62.62 81 LYS A C 1
ATOM 660 O O . LYS A 1 81 ? -18.248 3.605 -14.639 1.00 62.62 81 LYS A O 1
ATOM 665 N N . ARG A 1 82 ? -17.983 2.342 -12.785 1.00 59.44 82 ARG A N 1
ATOM 666 C CA . ARG A 1 82 ? -16.975 3.200 -12.156 1.00 59.44 82 ARG A CA 1
ATOM 667 C C . ARG A 1 82 ? -15.764 3.284 -13.099 1.00 59.44 82 ARG A C 1
ATOM 669 O O . ARG A 1 82 ? -15.404 2.250 -13.679 1.00 59.44 82 ARG A O 1
ATOM 676 N N . PRO A 1 83 ? -15.165 4.470 -13.304 1.00 57.94 83 PRO A N 1
ATOM 677 C CA . PRO A 1 83 ? -13.954 4.600 -14.102 1.00 57.94 83 PRO A CA 1
ATOM 678 C C . PRO A 1 83 ? -12.924 3.583 -13.617 1.00 57.94 83 PRO A C 1
ATOM 680 O O . PRO A 1 83 ? -12.639 3.501 -12.422 1.00 57.94 83 PRO A O 1
ATOM 683 N N . ARG A 1 84 ? -12.418 2.750 -14.530 1.00 60.91 84 ARG A N 1
ATOM 684 C CA . ARG A 1 84 ? -11.365 1.796 -14.182 1.00 60.91 84 ARG A CA 1
ATOM 685 C C . ARG A 1 84 ? -10.128 2.601 -13.809 1.00 60.91 84 ARG A C 1
ATOM 687 O O . ARG A 1 84 ? -9.730 3.483 -14.567 1.00 60.91 84 ARG A O 1
ATOM 694 N N . HIS A 1 85 ? -9.543 2.286 -12.660 1.00 62.75 85 HIS A N 1
ATOM 695 C CA . HIS A 1 85 ? -8.285 2.876 -12.231 1.00 62.75 85 HIS A CA 1
ATOM 696 C C . HIS A 1 85 ? -7.237 2.677 -13.333 1.00 62.75 85 HIS A C 1
ATOM 698 O O . HIS A 1 85 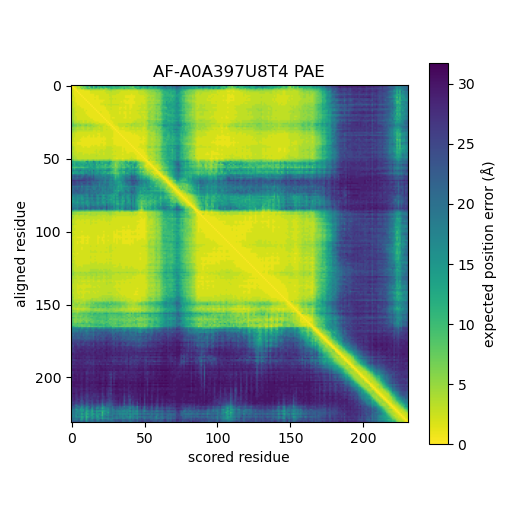? -6.973 1.551 -13.764 1.00 62.75 85 HIS A O 1
ATOM 704 N N . THR A 1 86 ? -6.696 3.780 -13.844 1.00 75.94 86 THR A N 1
ATOM 705 C CA . THR A 1 86 ? -5.628 3.743 -14.840 1.00 75.94 86 THR A CA 1
ATOM 706 C C . THR A 1 86 ? -4.355 3.225 -14.178 1.00 75.94 86 THR A C 1
ATOM 708 O O . THR A 1 86 ? -4.067 3.567 -13.030 1.00 75.94 86 THR A O 1
ATOM 711 N N . ALA A 1 87 ? -3.603 2.384 -14.893 1.00 88.12 87 ALA A N 1
ATOM 712 C CA . ALA A 1 87 ? -2.240 2.026 -14.507 1.00 88.12 87 ALA A CA 1
ATOM 713 C C . ALA A 1 87 ? -1.411 3.293 -14.246 1.00 88.12 87 ALA A C 1
ATOM 715 O O . ALA A 1 87 ? -1.677 4.327 -14.859 1.00 88.12 87 ALA A O 1
ATOM 716 N N . PHE A 1 88 ? -0.429 3.205 -13.345 1.00 92.81 88 PHE A N 1
ATOM 717 C CA . PHE A 1 88 ? 0.555 4.274 -13.205 1.00 92.81 88 PHE A CA 1
ATOM 718 C C . PHE A 1 88 ? 1.286 4.448 -14.536 1.00 92.81 88 PHE A C 1
ATOM 720 O O . PHE A 1 88 ? 1.622 3.458 -15.194 1.00 92.81 88 PHE A O 1
ATOM 727 N N . SER A 1 89 ? 1.486 5.697 -14.932 1.00 92.25 89 SER A N 1
ATOM 728 C CA . SER A 1 89 ? 2.149 6.059 -16.185 1.00 92.25 89 SER A CA 1
ATOM 729 C C . SER A 1 89 ? 3.667 6.010 -16.031 1.00 92.25 89 SER A C 1
ATOM 731 O O . SER A 1 89 ? 4.375 5.599 -16.948 1.00 92.25 89 SER A O 1
ATOM 733 N N . ASP A 1 90 ? 4.155 6.393 -14.851 1.00 95.06 90 ASP A N 1
ATOM 734 C CA . ASP A 1 90 ? 5.570 6.479 -14.521 1.00 95.06 90 ASP A CA 1
ATOM 735 C C . ASP A 1 90 ? 5.833 6.257 -13.020 1.00 95.06 90 ASP A C 1
ATOM 737 O O . ASP A 1 90 ? 4.922 6.093 -12.199 1.00 95.06 90 ASP A O 1
ATOM 741 N N . ILE A 1 91 ? 7.120 6.240 -12.667 1.00 96.38 91 ILE A N 1
ATOM 742 C CA . ILE A 1 91 ? 7.586 6.043 -11.293 1.00 96.38 91 ILE A CA 1
ATOM 743 C C . ILE A 1 91 ? 7.207 7.201 -10.366 1.00 96.38 91 ILE A C 1
ATOM 745 O O . ILE A 1 91 ? 7.022 6.976 -9.175 1.00 96.38 91 ILE A O 1
ATOM 749 N N . SER A 1 92 ? 7.045 8.421 -10.876 1.00 95.81 92 SER A N 1
ATOM 750 C CA . SER A 1 92 ? 6.663 9.575 -10.061 1.00 95.81 92 SER A CA 1
ATOM 751 C C . SER A 1 92 ? 5.218 9.454 -9.575 1.00 95.81 92 SER A C 1
ATOM 753 O O . SER A 1 92 ? 4.957 9.694 -8.395 1.00 95.81 92 SER A O 1
ATOM 755 N N . GLU A 1 93 ? 4.293 9.009 -10.433 1.00 94.44 93 GLU A N 1
ATOM 756 C CA . GLU A 1 93 ? 2.914 8.706 -10.028 1.00 94.44 93 GLU A CA 1
ATOM 757 C C . GLU A 1 93 ? 2.868 7.588 -8.975 1.00 94.44 93 GLU A C 1
ATOM 759 O O . GLU A 1 93 ? 2.132 7.701 -7.989 1.00 94.44 93 GLU A O 1
ATOM 764 N N . TRP A 1 94 ? 3.675 6.533 -9.152 1.00 96.38 94 TRP A N 1
ATOM 765 C CA . TRP A 1 94 ? 3.775 5.451 -8.169 1.00 96.38 94 TRP A CA 1
ATOM 766 C C . TRP A 1 94 ? 4.350 5.944 -6.837 1.00 96.38 94 TRP A C 1
ATOM 768 O O . TRP A 1 94 ? 3.767 5.660 -5.796 1.00 96.38 94 TRP A O 1
ATOM 778 N N . LEU A 1 95 ? 5.438 6.723 -6.850 1.00 96.56 95 LEU A N 1
ATOM 779 C CA . LEU A 1 95 ? 6.072 7.260 -5.640 1.00 96.56 95 LEU A CA 1
ATOM 780 C C . LEU A 1 95 ? 5.119 8.158 -4.850 1.00 96.56 95 LEU A C 1
ATOM 782 O O . LEU A 1 95 ? 5.075 8.072 -3.624 1.00 96.56 95 LEU A O 1
ATOM 786 N N . LEU A 1 96 ? 4.332 8.992 -5.536 1.00 95.00 96 LEU A N 1
ATOM 787 C CA . LEU A 1 96 ? 3.345 9.850 -4.886 1.00 95.00 96 LEU A CA 1
ATOM 788 C C . LEU A 1 96 ? 2.233 9.024 -4.224 1.00 95.00 96 LEU A C 1
ATOM 790 O O . LEU A 1 96 ? 1.914 9.250 -3.058 1.00 95.00 96 LEU A O 1
ATOM 794 N N . ALA A 1 97 ? 1.682 8.037 -4.938 1.00 95.06 97 ALA A N 1
ATOM 795 C CA . ALA A 1 97 ? 0.659 7.148 -4.393 1.00 95.06 97 ALA A CA 1
ATOM 796 C C . ALA A 1 97 ? 1.201 6.283 -3.241 1.00 95.06 97 ALA A C 1
ATOM 798 O O . ALA A 1 97 ? 0.527 6.105 -2.226 1.00 95.06 97 ALA A O 1
ATOM 799 N N . PHE A 1 98 ? 2.430 5.776 -3.371 1.00 96.94 98 PHE A N 1
ATOM 800 C CA . PHE A 1 98 ? 3.092 4.989 -2.337 1.00 96.94 98 PHE A CA 1
ATOM 801 C C . PHE A 1 98 ? 3.372 5.825 -1.092 1.00 96.94 98 PHE A C 1
ATOM 803 O O . PHE A 1 98 ? 3.137 5.343 0.009 1.00 96.94 98 PHE A O 1
ATOM 810 N N . LYS A 1 99 ? 3.781 7.091 -1.239 1.00 96.12 99 LYS A N 1
ATOM 811 C CA . LYS A 1 99 ? 3.937 8.010 -0.107 1.00 96.12 99 LYS A CA 1
ATOM 812 C C . LYS A 1 99 ? 2.621 8.180 0.656 1.00 96.12 99 LYS A C 1
ATOM 814 O O . LYS A 1 99 ? 2.600 7.987 1.862 1.00 96.12 99 LYS A O 1
ATOM 819 N N . SER A 1 100 ? 1.513 8.456 -0.033 1.00 95.31 100 SER A N 1
ATOM 820 C CA . SER A 1 100 ? 0.204 8.575 0.628 1.00 95.31 100 SER A CA 1
ATOM 821 C C . SER A 1 100 ? -0.252 7.271 1.293 1.00 95.31 100 SER A C 1
ATOM 823 O O . SER A 1 100 ? -0.880 7.308 2.350 1.00 95.31 100 SER A O 1
ATOM 825 N N . TYR A 1 101 ? 0.080 6.118 0.706 1.00 97.00 101 TYR A N 1
ATOM 826 C CA . TYR A 1 101 ? -0.116 4.819 1.348 1.00 97.00 101 TYR A CA 1
ATOM 827 C C . TYR A 1 101 ? 0.743 4.668 2.607 1.00 97.00 101 TYR A C 1
ATOM 829 O O . TYR A 1 101 ? 0.213 4.270 3.638 1.00 97.00 101 TYR A O 1
ATOM 837 N N . MET A 1 102 ? 2.033 5.018 2.555 1.00 97.12 102 MET A N 1
ATOM 838 C CA . MET A 1 102 ? 2.925 4.997 3.716 1.00 97.12 102 MET A CA 1
ATOM 839 C C . MET A 1 102 ? 2.392 5.884 4.837 1.00 97.12 102 MET A C 1
ATOM 841 O O . MET A 1 102 ? 2.245 5.396 5.949 1.00 97.12 102 MET A O 1
ATOM 845 N N . ASP A 1 103 ? 2.030 7.133 4.536 1.00 96.38 103 ASP A N 1
ATOM 846 C CA . ASP A 1 103 ? 1.485 8.075 5.518 1.00 96.38 103 ASP A CA 1
ATOM 847 C C . ASP A 1 103 ? 0.252 7.475 6.225 1.00 96.38 103 ASP A C 1
ATOM 849 O O . ASP A 1 103 ? 0.106 7.590 7.438 1.00 96.38 103 ASP A O 1
ATOM 853 N N . ALA A 1 104 ? -0.615 6.766 5.492 1.00 96.88 104 ALA A N 1
ATOM 854 C CA . ALA A 1 104 ? -1.775 6.090 6.073 1.00 96.88 104 ALA A CA 1
ATOM 855 C C . ALA A 1 104 ? -1.408 4.823 6.866 1.00 96.88 104 ALA A C 1
ATOM 857 O O . ALA A 1 104 ? -1.982 4.565 7.921 1.00 96.88 104 ALA A O 1
ATOM 858 N N . VAL A 1 105 ? -0.458 4.020 6.387 1.00 96.88 105 VAL A N 1
ATOM 859 C CA . VAL A 1 105 ? 0.004 2.820 7.100 1.00 96.88 105 VAL A CA 1
ATOM 860 C C . VAL A 1 105 ? 0.672 3.198 8.412 1.00 96.88 105 VAL A C 1
ATOM 862 O O . VAL A 1 105 ? 0.401 2.545 9.411 1.00 96.88 105 VAL A O 1
ATOM 865 N N . LEU A 1 106 ? 1.488 4.251 8.434 1.00 96.94 106 LEU A N 1
ATOM 866 C CA . LEU A 1 106 ? 2.236 4.677 9.618 1.00 96.94 106 LEU A CA 1
ATOM 867 C C . LEU A 1 106 ? 1.353 5.264 10.720 1.00 96.94 106 LEU A C 1
ATOM 869 O O . LEU A 1 106 ? 1.717 5.170 11.885 1.00 96.94 106 LEU A O 1
ATOM 873 N N . VAL A 1 107 ? 0.159 5.762 10.386 1.00 96.75 107 VAL A N 1
ATOM 874 C CA . VAL A 1 107 ? -0.864 6.112 11.389 1.00 96.75 107 VAL A CA 1
ATOM 875 C C . VAL A 1 107 ? -1.304 4.890 12.207 1.00 96.75 107 VAL A C 1
ATOM 877 O O . VAL A 1 107 ? -1.672 5.025 13.370 1.00 96.75 107 VAL A O 1
ATOM 880 N N . ILE A 1 108 ? -1.296 3.698 11.605 1.00 97.12 108 ILE A N 1
ATOM 881 C CA . ILE A 1 108 ? -1.771 2.454 12.229 1.00 97.12 108 ILE A CA 1
ATOM 882 C C . ILE A 1 108 ? -0.599 1.604 12.736 1.00 97.12 108 ILE A C 1
ATOM 884 O O . ILE A 1 108 ? -0.698 0.995 13.797 1.00 97.12 108 ILE A O 1
ATOM 888 N N . TYR A 1 109 ? 0.494 1.552 11.977 1.00 96.12 109 TYR A N 1
ATOM 889 C CA . TYR A 1 109 ? 1.652 0.686 12.177 1.00 96.12 109 TYR A CA 1
ATOM 890 C C . TYR A 1 109 ? 2.948 1.503 12.128 1.00 96.12 109 TYR A C 1
ATOM 892 O O . TYR A 1 109 ? 3.739 1.381 11.188 1.00 96.12 109 TYR A O 1
ATOM 900 N N . GLU A 1 110 ? 3.175 2.342 13.137 1.00 96.06 110 GLU A N 1
ATOM 901 C CA . GLU A 1 110 ? 4.379 3.186 13.244 1.00 96.06 110 GLU A CA 1
ATOM 902 C C . GLU A 1 110 ? 5.683 2.375 13.128 1.00 96.06 110 GLU A C 1
ATOM 904 O O . GLU A 1 110 ? 6.653 2.796 12.498 1.00 96.06 110 GLU A O 1
ATOM 909 N N . ASN A 1 111 ? 5.674 1.138 13.627 1.00 95.19 111 ASN A N 1
ATOM 910 C CA . ASN A 1 111 ? 6.820 0.237 13.627 1.00 95.19 111 ASN A CA 1
ATOM 911 C C . ASN A 1 111 ? 7.234 -0.274 12.227 1.00 95.19 111 ASN A C 1
ATOM 913 O O . ASN A 1 111 ? 8.241 -0.976 12.112 1.00 95.19 111 ASN A O 1
ATOM 917 N N . ARG A 1 112 ? 6.490 0.062 11.160 1.00 95.44 112 ARG A N 1
ATOM 918 C CA . ARG A 1 112 ? 6.782 -0.339 9.769 1.00 95.44 112 ARG A CA 1
ATOM 919 C C . ARG A 1 112 ? 7.541 0.704 8.949 1.00 95.44 112 ARG A C 1
ATOM 921 O O . ARG A 1 112 ? 7.818 0.457 7.776 1.00 95.44 112 ARG A O 1
ATOM 928 N N . GLU A 1 113 ? 7.905 1.850 9.520 1.00 96.38 113 GLU A N 1
ATOM 929 C CA . GLU A 1 113 ? 8.567 2.935 8.779 1.00 96.38 113 GLU A CA 1
ATOM 930 C C . GLU A 1 113 ? 9.836 2.481 8.047 1.00 96.38 113 GLU A C 1
ATOM 932 O O . GLU A 1 113 ? 9.991 2.730 6.848 1.00 96.38 113 GLU A O 1
ATOM 937 N N . GLN A 1 114 ? 10.726 1.770 8.739 1.00 96.00 114 GLN A N 1
ATOM 938 C CA . GLN A 1 114 ? 11.977 1.292 8.149 1.00 96.00 114 GLN A CA 1
ATOM 939 C C . GLN A 1 114 ? 11.731 0.296 7.004 1.00 96.00 114 GLN A C 1
ATOM 941 O O . GLN A 1 114 ? 12.394 0.368 5.969 1.00 96.00 114 GLN A O 1
ATOM 946 N N . GLU A 1 115 ? 10.763 -0.610 7.174 1.00 95.69 115 GLU A N 1
ATOM 947 C CA . GLU A 1 115 ? 10.371 -1.593 6.159 1.00 95.69 115 GLU A CA 1
ATOM 948 C C . GLU A 1 115 ? 9.871 -0.899 4.885 1.00 95.69 115 GLU A C 1
ATOM 950 O O . GLU A 1 115 ? 10.333 -1.192 3.781 1.00 95.69 115 GLU A O 1
ATOM 955 N N . LEU A 1 116 ? 8.947 0.052 5.042 1.00 96.88 116 LEU A N 1
ATOM 956 C CA . LEU A 1 116 ? 8.325 0.761 3.928 1.00 96.88 116 LEU A CA 1
ATOM 957 C C . LEU A 1 116 ? 9.318 1.656 3.182 1.00 96.88 116 LEU A C 1
ATOM 959 O O . LEU A 1 116 ? 9.309 1.678 1.950 1.00 96.88 116 LEU A O 1
ATOM 963 N N . ASN A 1 117 ? 10.194 2.361 3.904 1.00 97.81 117 ASN A N 1
ATOM 964 C CA . ASN A 1 117 ? 11.253 3.162 3.290 1.00 97.81 117 ASN A CA 1
ATOM 965 C C . ASN A 1 117 ? 12.231 2.279 2.502 1.00 97.81 117 ASN A C 1
ATOM 967 O O . ASN A 1 117 ? 12.512 2.573 1.341 1.00 97.81 117 ASN A O 1
ATOM 971 N N . GLY A 1 118 ? 12.676 1.157 3.080 1.00 97.31 118 GLY A N 1
ATOM 972 C CA . GLY A 1 118 ? 13.550 0.215 2.378 1.00 97.31 118 GLY A CA 1
ATOM 973 C C . GLY A 1 118 ? 12.901 -0.359 1.114 1.00 97.31 118 GLY A C 1
ATOM 974 O O . GLY A 1 118 ? 13.557 -0.482 0.080 1.00 97.31 118 GLY A O 1
ATOM 975 N N . TYR A 1 119 ? 11.597 -0.647 1.160 1.00 97.69 119 TYR A N 1
ATOM 976 C CA . TYR A 1 119 ? 10.857 -1.124 -0.006 1.00 97.69 119 TYR A CA 1
ATOM 977 C C . TYR A 1 119 ? 10.735 -0.058 -1.101 1.00 97.69 119 TYR A C 1
ATOM 979 O O . TYR A 1 119 ? 10.964 -0.351 -2.277 1.00 97.69 119 TYR A O 1
ATOM 987 N N . ARG A 1 120 ? 10.430 1.192 -0.727 1.00 97.69 120 ARG A N 1
ATOM 988 C CA . ARG A 1 120 ? 10.386 2.329 -1.660 1.00 97.69 120 ARG A CA 1
ATOM 989 C C . ARG A 1 120 ? 11.706 2.476 -2.409 1.00 97.69 120 ARG A C 1
ATOM 991 O O . ARG A 1 120 ? 11.710 2.595 -3.634 1.00 97.69 120 ARG A O 1
ATOM 998 N N . ASP A 1 121 ? 12.811 2.459 -1.673 1.00 97.56 121 ASP A N 1
ATOM 999 C CA . ASP A 1 121 ? 14.143 2.653 -2.235 1.00 97.56 121 ASP A CA 1
ATOM 1000 C C . ASP A 1 121 ? 14.529 1.475 -3.148 1.00 97.56 121 ASP A C 1
ATOM 1002 O O . ASP A 1 121 ? 15.083 1.683 -4.229 1.00 97.56 121 ASP A O 1
ATOM 1006 N N . HIS A 1 122 ? 14.137 0.249 -2.784 1.00 96.31 122 HIS A N 1
ATOM 1007 C CA . HIS A 1 122 ? 14.324 -0.942 -3.614 1.00 96.31 122 HIS A CA 1
ATOM 1008 C C . HIS A 1 122 ? 13.556 -0.872 -4.945 1.00 96.31 122 HIS A C 1
ATOM 1010 O O . HIS A 1 122 ? 14.132 -1.134 -6.003 1.00 96.31 122 HIS A O 1
ATOM 1016 N N . ILE A 1 123 ? 12.276 -0.483 -4.924 1.00 96.56 123 ILE A N 1
ATOM 1017 C CA . ILE A 1 123 ? 11.488 -0.292 -6.153 1.00 96.56 123 ILE A CA 1
ATOM 1018 C C . ILE A 1 123 ? 12.109 0.800 -7.031 1.00 96.56 123 ILE A C 1
ATOM 1020 O O . ILE A 1 123 ? 12.212 0.629 -8.249 1.00 96.56 123 ILE A O 1
ATOM 1024 N N . ASN A 1 124 ? 12.574 1.895 -6.425 1.00 96.62 124 ASN A N 1
ATOM 1025 C CA . ASN A 1 124 ? 13.253 2.964 -7.150 1.00 96.62 124 ASN A CA 1
ATOM 1026 C C . ASN A 1 124 ? 14.539 2.461 -7.835 1.00 96.62 124 ASN A C 1
ATOM 1028 O O . ASN A 1 124 ? 14.761 2.747 -9.011 1.00 96.62 124 ASN A O 1
ATOM 1032 N N . GLU A 1 125 ? 15.348 1.646 -7.149 1.00 95.94 125 GLU A N 1
ATOM 1033 C CA . GLU A 1 125 ? 16.542 1.018 -7.731 1.00 95.94 125 GLU A CA 1
ATOM 1034 C C . GLU A 1 125 ? 16.192 0.073 -8.894 1.00 95.94 125 GLU A C 1
ATOM 1036 O O . GLU A 1 125 ? 16.856 0.094 -9.935 1.00 95.94 125 GLU A O 1
ATOM 1041 N N . LEU A 1 126 ? 15.138 -0.738 -8.757 1.00 94.44 126 LEU A N 1
ATOM 1042 C CA . LEU A 1 126 ? 14.691 -1.644 -9.819 1.00 94.44 126 LEU A CA 1
ATOM 1043 C C . LEU A 1 126 ? 14.268 -0.886 -11.080 1.00 94.44 126 LEU A C 1
ATOM 1045 O O . LEU A 1 126 ? 14.621 -1.303 -12.184 1.00 94.44 126 LEU A O 1
ATOM 1049 N N . CYS A 1 127 ? 13.592 0.255 -10.935 1.00 95.88 127 CYS A N 1
ATOM 1050 C CA . CYS A 1 127 ? 13.201 1.111 -12.058 1.00 95.88 127 CYS A CA 1
ATOM 1051 C C . CYS A 1 127 ? 14.390 1.684 -12.848 1.00 95.88 127 CYS A C 1
ATOM 1053 O O . CYS A 1 127 ? 14.224 2.031 -14.014 1.00 95.88 127 CYS A O 1
ATOM 1055 N N . LEU A 1 128 ? 15.595 1.748 -12.266 1.00 94.00 128 LEU A N 1
ATOM 1056 C CA . LEU A 1 128 ? 16.807 2.154 -12.994 1.00 94.00 128 LEU A CA 1
ATOM 1057 C C . LEU A 1 128 ? 17.346 1.051 -13.914 1.00 94.00 128 LEU A C 1
ATOM 1059 O O . LEU A 1 128 ? 18.101 1.330 -14.845 1.00 94.00 128 LEU A O 1
ATOM 1063 N N . ARG A 1 129 ? 17.009 -0.213 -13.633 1.00 94.00 129 ARG A N 1
ATOM 1064 C CA . ARG A 1 129 ? 17.578 -1.389 -14.312 1.00 94.00 129 ARG A CA 1
ATOM 1065 C C . ARG A 1 129 ? 16.573 -2.137 -15.177 1.00 94.00 129 ARG A C 1
ATOM 1067 O O . ARG A 1 129 ? 16.988 -2.872 -16.066 1.00 94.00 129 ARG A O 1
ATOM 1074 N N . GLN A 1 130 ? 15.285 -1.986 -14.892 1.00 93.50 130 GLN A N 1
ATOM 1075 C CA . GLN A 1 130 ? 14.204 -2.764 -15.481 1.00 93.50 130 GLN A CA 1
ATOM 1076 C C . GLN A 1 130 ? 13.115 -1.851 -16.041 1.00 93.50 130 GLN A C 1
ATOM 1078 O O . GLN A 1 130 ? 12.968 -0.700 -15.635 1.00 93.50 130 GLN A O 1
ATOM 1083 N N . SER A 1 131 ? 12.316 -2.373 -16.975 1.00 94.25 131 SER A N 1
ATOM 1084 C CA . SER A 1 131 ? 11.164 -1.626 -17.488 1.00 94.25 131 SER A CA 1
ATOM 1085 C C . SER A 1 131 ? 10.146 -1.359 -16.375 1.00 94.25 131 SER A C 1
ATOM 1087 O O . SER A 1 131 ? 9.828 -2.259 -15.594 1.00 94.25 131 SER A O 1
ATOM 1089 N N . PHE A 1 132 ? 9.584 -0.149 -16.345 1.00 94.31 132 PHE A N 1
ATOM 1090 C CA . PHE A 1 132 ? 8.625 0.262 -15.319 1.00 94.31 132 PHE A CA 1
ATOM 1091 C C . PHE A 1 132 ? 7.435 -0.707 -15.191 1.00 94.31 132 PHE A C 1
ATOM 1093 O O . PHE A 1 132 ? 7.070 -1.098 -14.087 1.00 94.31 132 PHE A O 1
ATOM 1100 N N . HIS A 1 133 ? 6.880 -1.188 -16.309 1.00 92.94 133 HIS A N 1
ATOM 1101 C CA . HIS A 1 133 ? 5.767 -2.145 -16.289 1.00 92.94 133 HIS A CA 1
ATOM 1102 C C . HIS A 1 133 ? 6.111 -3.472 -15.595 1.00 92.94 133 HIS A C 1
ATOM 1104 O O . HIS A 1 133 ? 5.280 -3.993 -14.852 1.00 92.94 133 HIS A O 1
ATOM 1110 N N . ALA A 1 134 ? 7.323 -4.001 -15.798 1.00 92.75 134 ALA A N 1
ATOM 1111 C CA . ALA A 1 134 ? 7.773 -5.209 -15.106 1.00 92.75 134 ALA A CA 1
ATOM 1112 C C . ALA A 1 134 ? 7.921 -4.961 -13.597 1.00 92.75 134 ALA A C 1
ATOM 1114 O O . ALA A 1 134 ? 7.489 -5.780 -12.790 1.00 92.75 134 ALA A O 1
ATOM 1115 N N . VAL A 1 135 ? 8.448 -3.793 -13.212 1.00 95.12 135 VAL A N 1
ATOM 1116 C CA . VAL A 1 135 ? 8.566 -3.404 -11.799 1.00 95.12 135 VAL A CA 1
ATOM 1117 C C . VAL A 1 135 ? 7.192 -3.230 -11.143 1.00 95.12 135 VAL A C 1
ATOM 1119 O O . VAL A 1 135 ? 7.015 -3.637 -10.002 1.00 95.12 135 VAL A O 1
ATOM 1122 N N . MET A 1 136 ? 6.184 -2.711 -11.851 1.00 95.50 136 MET A N 1
ATOM 1123 C CA . MET A 1 136 ? 4.814 -2.605 -11.323 1.00 95.50 136 MET A CA 1
ATOM 1124 C C . MET A 1 136 ? 4.129 -3.966 -11.144 1.00 95.50 136 MET A C 1
ATOM 1126 O O . MET A 1 136 ? 3.359 -4.152 -10.200 1.00 95.50 136 MET A O 1
ATOM 1130 N N . ALA A 1 137 ? 4.406 -4.931 -12.026 1.00 93.56 137 ALA A N 1
ATOM 1131 C CA . ALA A 1 137 ? 3.940 -6.306 -11.851 1.00 93.56 137 ALA A CA 1
ATOM 1132 C C . ALA A 1 137 ? 4.610 -6.970 -10.635 1.00 93.56 137 ALA A C 1
ATOM 1134 O O . ALA A 1 137 ? 3.928 -7.594 -9.819 1.00 93.56 137 ALA A O 1
ATOM 1135 N N . TYR A 1 138 ? 5.920 -6.758 -10.477 1.00 94.94 138 TYR A N 1
ATOM 1136 C CA . TYR A 1 138 ? 6.681 -7.177 -9.304 1.00 94.94 138 TYR A CA 1
ATOM 1137 C C . TYR A 1 138 ? 6.133 -6.563 -8.008 1.00 94.94 138 TYR A C 1
ATOM 1139 O O . TYR A 1 138 ? 5.771 -7.316 -7.106 1.00 94.94 138 TYR A O 1
ATOM 1147 N N . ASP A 1 139 ? 5.965 -5.233 -7.945 1.00 95.62 139 ASP A N 1
ATOM 1148 C CA . ASP A 1 139 ? 5.405 -4.520 -6.783 1.00 95.62 139 ASP A CA 1
ATOM 1149 C C . ASP A 1 139 ? 4.083 -5.139 -6.333 1.00 95.62 139 ASP A C 1
ATOM 1151 O O . ASP A 1 139 ? 3.895 -5.505 -5.169 1.00 95.62 139 ASP A O 1
ATOM 1155 N N . LYS A 1 140 ? 3.166 -5.303 -7.289 1.00 94.75 140 LYS A N 1
ATOM 1156 C CA . LYS A 1 140 ? 1.852 -5.870 -7.018 1.00 94.75 140 LYS A CA 1
ATOM 1157 C C . LYS A 1 140 ? 1.965 -7.264 -6.405 1.00 94.75 140 LYS A C 1
ATOM 1159 O O . LYS A 1 140 ? 1.283 -7.532 -5.417 1.00 94.75 140 LYS A O 1
ATOM 1164 N N . ASN A 1 141 ? 2.799 -8.130 -6.975 1.00 93.69 141 ASN A N 1
ATOM 1165 C CA . ASN A 1 141 ? 2.962 -9.498 -6.493 1.00 93.69 141 ASN A CA 1
ATOM 1166 C C . ASN A 1 141 ? 3.573 -9.525 -5.089 1.00 93.69 141 ASN A C 1
ATOM 1168 O O . ASN A 1 141 ? 3.021 -10.191 -4.219 1.00 93.69 141 ASN A O 1
ATOM 1172 N N . CYS A 1 142 ? 4.627 -8.745 -4.832 1.00 93.31 142 CYS A N 1
ATOM 1173 C CA . CYS A 1 142 ? 5.235 -8.633 -3.505 1.00 93.31 142 CYS A CA 1
ATOM 1174 C C . CYS A 1 142 ? 4.216 -8.206 -2.442 1.00 93.31 142 CYS A C 1
ATOM 1176 O O . CYS A 1 142 ? 4.098 -8.851 -1.402 1.00 93.31 142 CYS A O 1
ATOM 1178 N N . ARG A 1 143 ? 3.423 -7.161 -2.714 1.00 94.25 143 ARG A N 1
ATOM 1179 C CA . ARG A 1 143 ? 2.414 -6.672 -1.759 1.00 94.25 143 ARG A CA 1
ATOM 1180 C C . ARG A 1 143 ? 1.280 -7.672 -1.530 1.00 94.25 143 ARG A C 1
ATOM 1182 O O . ARG A 1 143 ? 0.778 -7.765 -0.413 1.00 94.25 143 ARG A O 1
ATOM 1189 N N . VAL A 1 144 ? 0.876 -8.433 -2.551 1.00 93.31 144 VAL A N 1
ATOM 1190 C CA . VAL A 1 144 ? -0.118 -9.514 -2.400 1.00 93.31 144 VAL A CA 1
ATOM 1191 C C . VAL A 1 144 ? 0.442 -10.659 -1.552 1.00 93.31 144 VAL A C 1
ATOM 1193 O O . VAL A 1 144 ? -0.241 -11.133 -0.641 1.00 93.31 144 VAL A O 1
ATOM 1196 N N . THR A 1 145 ? 1.682 -11.080 -1.807 1.00 91.81 145 THR A N 1
ATOM 1197 C CA . THR A 1 145 ? 2.347 -12.134 -1.029 1.00 91.81 145 THR A CA 1
ATOM 1198 C C . THR A 1 145 ? 2.500 -11.727 0.435 1.00 91.81 145 THR A C 1
ATOM 1200 O O . THR A 1 145 ? 2.138 -12.509 1.311 1.00 91.81 145 THR A O 1
ATOM 1203 N N . ALA A 1 146 ? 2.930 -10.491 0.711 1.00 90.81 146 ALA A N 1
ATOM 1204 C CA . ALA A 1 146 ? 3.095 -9.979 2.075 1.00 90.81 146 ALA A CA 1
ATOM 1205 C C . ALA A 1 146 ? 1.783 -9.973 2.881 1.00 90.81 146 ALA A C 1
ATOM 1207 O O . ALA A 1 146 ? 1.778 -10.239 4.075 1.00 90.81 146 ALA A O 1
ATOM 1208 N N . VAL A 1 147 ? 0.648 -9.712 2.228 1.00 90.81 147 VAL A N 1
ATOM 1209 C CA . VAL A 1 147 ? -0.674 -9.790 2.876 1.00 90.81 147 VAL A CA 1
ATOM 1210 C C . VAL A 1 147 ? -1.104 -11.235 3.121 1.00 90.81 147 VAL A C 1
ATOM 1212 O O . VAL A 1 147 ? -1.757 -11.523 4.120 1.00 90.81 147 VAL A O 1
ATOM 1215 N N . THR A 1 148 ? -0.764 -12.143 2.206 1.00 90.38 148 THR A N 1
ATOM 1216 C CA . THR A 1 148 ? -1.154 -13.559 2.294 1.00 90.38 148 THR A CA 1
ATOM 1217 C C . THR A 1 148 ? -0.329 -14.305 3.342 1.00 90.38 148 THR A C 1
ATOM 1219 O O . THR A 1 148 ? -0.821 -15.231 3.983 1.00 90.38 148 THR A O 1
ATOM 1222 N N . ASN A 1 149 ? 0.924 -13.896 3.536 1.00 89.31 149 ASN A N 1
ATOM 1223 C CA . ASN A 1 149 ? 1.816 -14.434 4.546 1.00 89.31 149 ASN A CA 1
ATOM 1224 C C . ASN A 1 149 ? 2.090 -13.367 5.609 1.00 89.31 149 ASN A C 1
ATOM 1226 O O . ASN A 1 149 ? 3.038 -12.601 5.482 1.00 89.31 149 ASN A O 1
ATOM 1230 N N . HIS A 1 150 ? 1.289 -13.351 6.676 1.00 83.06 150 HIS A N 1
ATOM 1231 C CA . HIS A 1 150 ? 1.396 -12.364 7.762 1.00 83.06 150 HIS A CA 1
ATOM 1232 C C . HIS A 1 150 ? 2.765 -12.332 8.467 1.00 83.06 150 HIS A C 1
ATOM 1234 O O . HIS A 1 150 ? 3.093 -11.351 9.127 1.00 83.06 150 HIS A O 1
ATOM 1240 N N . ASN A 1 151 ? 3.584 -13.375 8.303 1.00 82.94 151 ASN A N 1
ATOM 1241 C CA . ASN A 1 151 ? 4.947 -13.419 8.834 1.00 82.94 151 ASN A CA 1
ATOM 1242 C C . ASN A 1 151 ? 5.992 -12.824 7.874 1.00 82.94 151 ASN A C 1
ATOM 1244 O O . ASN A 1 151 ? 7.167 -12.737 8.236 1.00 82.94 151 ASN A O 1
ATOM 1248 N N . SER A 1 152 ? 5.585 -12.443 6.662 1.00 86.19 152 SER A N 1
ATOM 1249 C CA . SER A 1 152 ? 6.442 -11.872 5.628 1.00 86.19 152 SER A CA 1
ATOM 1250 C C . SER A 1 152 ? 6.426 -10.347 5.684 1.00 86.19 152 SER A C 1
ATOM 1252 O O . SER A 1 152 ? 5.400 -9.719 5.942 1.00 86.19 152 SER A O 1
ATOM 1254 N N . THR A 1 153 ? 7.566 -9.743 5.384 1.00 88.50 153 THR A N 1
ATOM 1255 C CA . THR A 1 153 ? 7.723 -8.299 5.191 1.00 88.50 153 THR A CA 1
ATOM 1256 C C . THR A 1 153 ? 7.851 -7.967 3.707 1.00 88.50 153 THR A C 1
ATOM 1258 O O . THR A 1 153 ? 8.160 -8.834 2.891 1.00 88.50 153 THR A O 1
ATOM 1261 N N . LEU A 1 154 ? 7.665 -6.699 3.344 1.00 90.19 154 LEU A N 1
ATOM 1262 C CA . LEU A 1 154 ? 7.944 -6.206 1.991 1.00 90.19 154 LEU A CA 1
ATOM 1263 C C . LEU A 1 154 ? 9.435 -6.263 1.624 1.00 90.19 154 LEU A C 1
ATOM 1265 O O . LEU A 1 154 ? 9.774 -6.162 0.448 1.00 90.19 154 LEU A O 1
ATOM 1269 N N . LEU A 1 155 ? 10.319 -6.413 2.614 1.00 90.19 155 LEU A N 1
ATOM 1270 C CA . LEU A 1 155 ? 11.758 -6.567 2.404 1.00 90.19 155 LEU A CA 1
ATOM 1271 C C . LEU A 1 155 ? 12.180 -8.024 2.194 1.00 90.19 155 LEU A C 1
ATOM 1273 O O . LEU A 1 155 ? 13.318 -8.268 1.783 1.00 90.19 155 LEU A O 1
ATOM 1277 N N . ASP A 1 156 ? 11.297 -8.986 2.466 1.00 89.00 156 ASP A N 1
ATOM 1278 C CA . ASP A 1 156 ? 11.602 -10.396 2.268 1.00 89.00 156 ASP A CA 1
ATOM 1279 C C . ASP A 1 156 ? 11.671 -10.667 0.761 1.00 89.00 156 ASP A C 1
ATOM 1281 O O . ASP A 1 156 ? 10.665 -10.658 0.049 1.00 89.00 156 ASP A O 1
ATOM 1285 N N . ARG A 1 157 ? 12.895 -10.857 0.257 1.00 81.19 157 ARG A N 1
ATOM 1286 C CA . ARG A 1 157 ? 13.136 -11.121 -1.162 1.00 81.19 157 ARG A CA 1
ATOM 1287 C C . ARG A 1 157 ? 12.619 -12.501 -1.528 1.00 81.19 157 ARG A C 1
ATOM 1289 O O . ARG A 1 157 ? 13.229 -13.515 -1.193 1.00 81.19 157 ARG A O 1
ATOM 1296 N N . ASP A 1 158 ? 11.519 -12.519 -2.262 1.00 82.94 158 ASP A N 1
ATOM 1297 C CA . ASP A 1 158 ? 11.002 -13.723 -2.888 1.00 82.94 158 ASP A CA 1
ATOM 1298 C C . ASP A 1 158 ? 11.685 -13.902 -4.253 1.00 82.94 158 ASP A C 1
ATOM 1300 O O . ASP A 1 158 ? 11.315 -13.285 -5.257 1.00 82.94 158 ASP A O 1
ATOM 1304 N N . THR A 1 159 ? 12.717 -14.748 -4.275 1.00 81.38 159 THR A N 1
ATOM 1305 C CA . THR A 1 159 ? 13.487 -15.073 -5.484 1.00 81.38 159 THR A CA 1
ATOM 1306 C C . THR A 1 159 ? 12.622 -15.696 -6.579 1.00 81.38 159 THR A C 1
ATOM 1308 O O . THR A 1 159 ? 12.945 -15.549 -7.759 1.00 81.38 159 THR A O 1
ATOM 1311 N N . GLU A 1 160 ? 11.502 -16.343 -6.237 1.00 82.69 160 GLU A N 1
ATOM 1312 C CA . GLU A 1 160 ? 10.553 -16.834 -7.233 1.00 82.69 160 GLU A CA 1
ATOM 1313 C C . GLU A 1 160 ? 9.759 -15.686 -7.853 1.00 82.69 160 GLU A C 1
ATOM 1315 O O . GLU A 1 160 ? 9.553 -15.660 -9.068 1.00 82.69 160 GLU A O 1
ATOM 1320 N N . VAL A 1 161 ? 9.301 -14.724 -7.046 1.00 81.12 161 VAL A N 1
ATOM 1321 C CA . VAL A 1 161 ? 8.620 -13.523 -7.557 1.00 81.12 161 VAL A CA 1
ATOM 1322 C C . VAL A 1 161 ? 9.571 -12.699 -8.419 1.00 81.12 161 VAL A C 1
ATOM 1324 O O . VAL A 1 161 ? 9.165 -12.262 -9.497 1.00 81.12 161 VAL A O 1
ATOM 1327 N N . GLU A 1 162 ? 10.827 -12.525 -8.010 1.00 84.75 162 GLU A N 1
ATOM 1328 C CA . GLU A 1 162 ? 11.843 -11.860 -8.830 1.00 84.75 162 GLU A CA 1
ATOM 1329 C C . GLU A 1 162 ? 12.081 -12.617 -10.146 1.00 84.75 162 GLU A C 1
ATOM 1331 O O . GLU A 1 162 ? 11.986 -12.023 -11.222 1.00 84.75 162 GLU A O 1
ATOM 1336 N N . GLY A 1 163 ? 12.305 -13.935 -10.088 1.00 81.44 163 GLY A N 1
ATOM 1337 C CA . GLY A 1 163 ? 12.534 -14.771 -11.270 1.00 81.44 163 GLY A CA 1
ATOM 1338 C C . GLY A 1 163 ? 11.360 -14.769 -12.256 1.00 81.44 163 GLY A C 1
ATOM 1339 O O . GLY A 1 163 ? 11.576 -14.732 -13.466 1.00 81.44 163 GLY A O 1
ATOM 1340 N N . ARG A 1 164 ? 10.116 -14.729 -11.754 1.00 82.81 164 ARG A N 1
ATOM 1341 C CA . ARG A 1 164 ? 8.898 -14.624 -12.578 1.00 82.81 164 ARG A CA 1
ATOM 1342 C C . ARG A 1 164 ? 8.778 -13.286 -13.311 1.00 82.81 164 ARG A C 1
ATOM 1344 O O . ARG A 1 164 ? 8.199 -13.252 -14.392 1.00 82.81 164 ARG A O 1
ATOM 1351 N N . ASN A 1 165 ? 9.279 -12.194 -12.731 1.00 84.12 165 ASN A N 1
ATOM 1352 C CA . ASN A 1 165 ? 9.115 -10.849 -13.294 1.00 84.12 165 ASN A CA 1
ATOM 1353 C C . ASN A 1 165 ? 10.327 -10.362 -14.105 1.00 84.12 165 ASN A C 1
ATOM 1355 O O . ASN A 1 165 ? 10.154 -9.548 -15.011 1.00 84.12 165 ASN A O 1
ATOM 1359 N N . PHE A 1 166 ? 11.539 -10.834 -13.797 1.00 84.44 166 PHE A N 1
ATOM 1360 C CA . PHE A 1 166 ? 12.789 -10.252 -14.304 1.00 84.44 166 PHE A CA 1
ATOM 1361 C C . PHE A 1 166 ? 13.712 -11.249 -15.018 1.00 84.44 166 PHE A C 1
ATOM 1363 O O . PHE A 1 166 ? 14.925 -11.040 -15.010 1.00 84.44 166 PHE A O 1
ATOM 1370 N N . ASP A 1 167 ? 13.167 -12.316 -15.620 1.00 79.38 167 ASP A N 1
ATOM 1371 C CA . ASP A 1 167 ? 13.934 -13.404 -16.253 1.00 79.38 167 ASP A CA 1
ATOM 1372 C C . ASP A 1 167 ? 15.238 -12.923 -16.929 1.00 79.38 167 ASP A C 1
ATOM 1374 O O . ASP A 1 167 ? 15.250 -12.001 -17.752 1.00 79.38 167 ASP A O 1
ATOM 1378 N N . VAL A 1 168 ? 16.351 -13.576 -16.578 1.00 61.22 168 VAL A N 1
ATOM 1379 C CA . VAL A 1 168 ? 17.745 -13.229 -16.914 1.00 61.22 168 VAL A CA 1
ATOM 1380 C C . VAL A 1 168 ? 17.959 -13.073 -18.426 1.00 61.22 168 VAL A C 1
ATOM 1382 O O . VAL A 1 168 ? 18.860 -12.356 -18.876 1.00 61.22 168 VAL A O 1
ATOM 1385 N N . THR A 1 169 ? 17.107 -13.702 -19.234 1.00 60.78 169 THR A N 1
ATOM 1386 C CA . THR A 1 169 ? 17.119 -13.594 -20.696 1.00 60.78 169 THR A CA 1
ATOM 1387 C C . THR A 1 169 ? 16.800 -12.180 -21.205 1.00 60.78 169 THR A C 1
ATOM 1389 O O . THR A 1 169 ? 17.331 -11.765 -22.240 1.00 60.78 169 THR A O 1
ATOM 1392 N N . THR A 1 170 ? 16.011 -11.394 -20.465 1.00 54.78 170 THR A N 1
ATOM 1393 C CA . THR A 1 170 ? 15.591 -10.041 -20.872 1.00 54.78 170 THR A CA 1
ATOM 1394 C C . THR A 1 170 ? 16.694 -8.991 -20.713 1.00 54.78 170 THR A C 1
ATOM 1396 O O . THR A 1 170 ? 16.856 -8.133 -21.586 1.00 54.78 170 THR A O 1
ATOM 1399 N N . VAL A 1 171 ? 17.544 -9.110 -19.686 1.00 54.28 171 VAL A N 1
ATOM 1400 C CA . VAL A 1 171 ? 18.632 -8.152 -19.399 1.00 54.28 171 VAL A CA 1
ATOM 1401 C C . VAL A 1 171 ? 19.691 -8.119 -20.511 1.00 54.28 171 VAL A C 1
ATOM 1403 O O . VAL A 1 171 ? 20.277 -7.070 -20.794 1.00 54.28 171 VAL A O 1
ATOM 1406 N N . LYS A 1 172 ? 19.908 -9.231 -21.230 1.00 53.88 172 LYS A N 1
ATOM 1407 C CA . L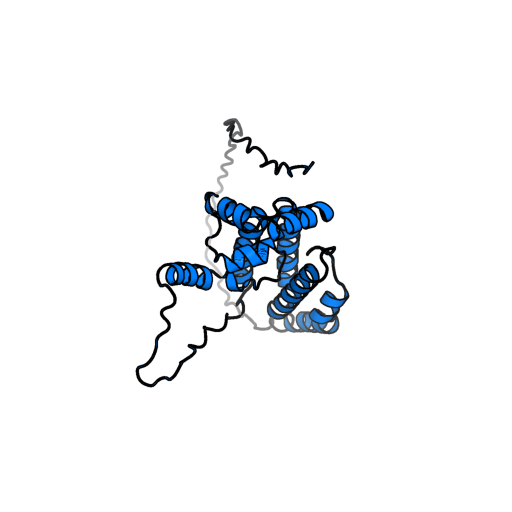YS A 1 172 ? 20.846 -9.257 -22.369 1.00 53.88 172 LYS A CA 1
ATOM 1408 C C . LYS A 1 172 ? 20.381 -8.410 -23.559 1.00 53.88 172 LYS A C 1
ATOM 1410 O O . LYS A 1 172 ? 21.216 -8.011 -24.368 1.00 53.88 172 LYS A O 1
ATOM 1415 N N . ARG A 1 173 ? 19.086 -8.093 -23.673 1.00 51.12 173 ARG A N 1
ATOM 1416 C CA . ARG A 1 173 ? 18.543 -7.381 -24.841 1.00 51.12 173 ARG A CA 1
ATOM 1417 C C . ARG A 1 173 ? 18.749 -5.867 -24.773 1.00 51.12 173 ARG A C 1
ATOM 1419 O O . ARG A 1 173 ? 18.939 -5.239 -25.809 1.00 51.12 173 ARG A O 1
ATOM 1426 N N . GLN A 1 174 ? 18.773 -5.282 -23.574 1.00 49.47 174 GLN A N 1
ATOM 1427 C CA . GLN A 1 174 ? 18.845 -3.825 -23.420 1.00 49.47 174 GLN A CA 1
ATOM 1428 C C . GLN A 1 174 ? 20.257 -3.266 -23.673 1.00 49.47 174 GLN A C 1
ATOM 1430 O O . GLN A 1 174 ? 20.388 -2.185 -24.241 1.00 49.47 174 GLN A O 1
ATOM 1435 N N . ARG A 1 175 ? 21.322 -4.031 -23.379 1.00 49.38 175 ARG A N 1
ATOM 1436 C CA . ARG A 1 175 ? 22.713 -3.618 -23.673 1.00 49.38 175 ARG A CA 1
ATOM 1437 C C . ARG A 1 175 ? 23.055 -3.569 -25.167 1.00 49.38 175 ARG A C 1
ATOM 1439 O O . ARG A 1 175 ? 23.992 -2.874 -25.543 1.00 49.38 175 ARG A O 1
ATOM 1446 N N . LEU A 1 176 ? 22.310 -4.271 -26.022 1.00 52.06 176 LEU A N 1
ATOM 1447 C CA . LEU A 1 176 ? 22.562 -4.288 -27.468 1.00 52.06 176 LEU A CA 1
ATOM 1448 C C . LEU A 1 176 ? 21.966 -3.079 -28.206 1.00 52.06 176 LEU A C 1
ATOM 1450 O O . LEU A 1 176 ? 22.462 -2.728 -29.274 1.00 52.06 176 LEU A O 1
ATOM 1454 N N . ASN A 1 177 ? 20.958 -2.406 -27.640 1.00 45.91 177 ASN A N 1
ATOM 1455 C CA . ASN A 1 177 ? 20.312 -1.268 -28.303 1.00 45.91 177 ASN A CA 1
ATOM 1456 C C . ASN A 1 177 ? 20.975 0.084 -28.011 1.00 45.91 177 ASN A C 1
ATOM 1458 O O . ASN A 1 177 ? 20.912 0.973 -28.855 1.00 45.91 177 ASN A O 1
ATOM 1462 N N . THR A 1 178 ? 21.680 0.243 -26.888 1.00 47.69 178 THR A N 1
ATOM 1463 C CA . THR A 1 178 ? 22.374 1.507 -26.581 1.00 47.69 178 THR A CA 1
ATOM 1464 C C . THR A 1 178 ? 23.611 1.727 -27.457 1.00 47.69 178 THR A C 1
ATOM 1466 O O . THR A 1 178 ? 24.039 2.860 -27.648 1.00 47.69 178 THR A O 1
ATOM 1469 N N . HIS A 1 179 ? 24.170 0.670 -28.056 1.00 47.66 179 HIS A N 1
ATOM 1470 C CA . HIS A 1 179 ? 25.396 0.783 -28.849 1.00 47.66 179 HIS A CA 1
ATOM 1471 C C . HIS A 1 179 ? 25.179 1.171 -30.320 1.00 47.66 179 HIS A C 1
ATOM 1473 O O . HIS A 1 179 ? 26.151 1.437 -31.024 1.00 47.66 179 HIS A O 1
ATOM 1479 N N . ARG A 1 180 ? 23.928 1.211 -30.804 1.00 46.91 180 ARG A N 1
ATOM 1480 C CA . ARG A 1 180 ? 23.632 1.458 -32.227 1.00 46.91 180 ARG A CA 1
ATOM 1481 C C . ARG A 1 180 ? 23.231 2.899 -32.555 1.00 46.91 180 ARG A C 1
ATOM 1483 O O . ARG A 1 180 ? 23.013 3.194 -33.723 1.00 46.91 180 ARG A O 1
ATOM 1490 N N . SER A 1 181 ? 23.177 3.793 -31.564 1.00 47.84 181 SER A N 1
ATOM 1491 C CA . SER A 1 181 ? 22.709 5.177 -31.752 1.00 47.84 181 SER A CA 1
ATOM 1492 C C . SER A 1 181 ? 23.810 6.250 -31.695 1.00 47.84 181 SER A C 1
ATOM 1494 O O . SER A 1 181 ? 23.490 7.418 -31.511 1.00 47.84 181 SER A O 1
ATOM 1496 N N . SER A 1 182 ? 25.093 5.888 -31.863 1.00 47.81 182 SER A N 1
ATOM 1497 C CA . SER A 1 182 ? 26.223 6.846 -31.868 1.00 47.81 182 SER A CA 1
ATOM 1498 C C . SER A 1 182 ? 26.919 7.018 -33.231 1.00 47.81 182 SER A C 1
ATOM 1500 O O . SER A 1 182 ? 28.094 7.375 -33.280 1.00 47.81 182 SER A O 1
ATOM 1502 N N . LYS A 1 183 ? 26.233 6.742 -34.344 1.00 49.19 183 LYS A N 1
ATOM 1503 C CA . LYS A 1 183 ? 26.716 7.075 -35.696 1.00 49.19 183 LYS A CA 1
ATOM 1504 C C . LYS A 1 183 ? 25.676 7.917 -36.426 1.00 49.19 183 LYS A C 1
ATOM 1506 O O . LYS A 1 183 ? 24.978 7.438 -37.311 1.00 49.19 183 LYS A O 1
ATOM 1511 N N . LEU A 1 184 ? 25.552 9.163 -35.999 1.00 48.53 184 LEU A N 1
ATOM 1512 C CA . LEU A 1 184 ? 25.180 10.245 -36.896 1.00 48.53 184 LEU A CA 1
ATOM 1513 C C . LEU A 1 184 ? 26.337 11.229 -36.813 1.00 48.53 184 LEU A C 1
ATOM 1515 O O . LEU A 1 184 ? 26.584 11.821 -35.765 1.00 48.53 184 LEU A O 1
ATOM 1519 N N . ASP A 1 185 ? 27.105 11.246 -37.896 1.00 48.91 185 ASP A N 1
ATOM 1520 C CA . ASP A 1 185 ? 28.209 12.152 -38.147 1.00 48.91 185 ASP A CA 1
ATOM 1521 C C . ASP A 1 185 ? 27.712 13.594 -38.018 1.00 48.91 185 ASP A C 1
ATOM 1523 O O . ASP A 1 185 ? 26.899 14.062 -38.814 1.00 48.91 185 ASP A O 1
ATOM 1527 N N . THR A 1 186 ? 28.195 14.293 -36.994 1.00 46.31 186 THR A N 1
ATOM 1528 C CA . THR A 1 186 ? 28.094 15.749 -36.914 1.00 46.31 186 THR A CA 1
ATOM 1529 C C . THR A 1 186 ? 29.382 16.315 -37.500 1.00 46.31 186 THR A C 1
ATOM 1531 O O . THR A 1 186 ? 30.382 16.459 -36.795 1.00 46.31 186 THR A O 1
ATOM 1534 N N . GLU A 1 187 ? 29.371 16.602 -38.802 1.00 54.44 187 GLU A N 1
ATOM 1535 C CA . GLU A 1 187 ? 30.331 17.524 -39.410 1.00 54.44 187 GLU A CA 1
ATOM 1536 C C . GLU A 1 187 ? 30.129 18.910 -38.784 1.00 54.44 187 GLU A C 1
ATOM 1538 O O . GLU A 1 187 ? 29.058 19.510 -38.888 1.00 54.44 187 GLU A O 1
ATOM 1543 N N . TRP A 1 188 ? 31.159 19.410 -38.103 1.00 52.81 188 TRP A N 1
ATOM 1544 C CA . TRP A 1 188 ? 31.218 20.788 -37.627 1.00 52.81 188 TRP A CA 1
ATOM 1545 C C . TRP A 1 188 ? 31.966 21.644 -38.654 1.00 52.81 188 TRP A C 1
ATOM 1547 O O . TRP A 1 188 ? 33.055 21.246 -39.075 1.00 52.81 188 TRP A O 1
ATOM 1557 N N . PRO A 1 189 ? 31.439 22.819 -39.044 1.00 54.03 189 PRO A N 1
ATOM 1558 C CA . PRO A 1 189 ? 32.179 23.749 -39.873 1.00 54.03 189 PRO A CA 1
ATOM 1559 C C . PRO A 1 189 ? 33.278 24.443 -39.063 1.00 54.03 189 PRO A C 1
ATOM 1561 O O . PRO A 1 189 ? 33.051 24.960 -37.968 1.00 54.03 189 PRO A O 1
ATOM 1564 N N . ASP A 1 190 ? 34.462 24.451 -39.663 1.00 54.00 190 ASP A N 1
ATOM 1565 C CA . ASP A 1 190 ? 35.669 25.150 -39.244 1.00 54.00 190 ASP A CA 1
ATOM 1566 C C . ASP A 1 190 ? 35.423 26.670 -39.183 1.00 54.00 190 ASP A C 1
ATOM 1568 O O . ASP A 1 190 ? 35.116 27.307 -40.192 1.00 54.00 190 ASP A O 1
ATOM 1572 N N . MET A 1 191 ? 35.534 27.253 -37.988 1.00 48.34 191 MET A N 1
ATOM 1573 C CA . MET A 1 191 ? 35.564 28.701 -37.783 1.00 48.34 191 MET A CA 1
ATOM 1574 C C . MET A 1 191 ? 36.883 29.067 -37.116 1.00 48.34 191 MET A C 1
ATOM 1576 O O . MET A 1 191 ? 37.018 29.084 -35.891 1.00 48.34 191 MET A O 1
ATOM 1580 N N . SER A 1 192 ? 37.864 29.360 -37.959 1.00 54.72 192 SER A N 1
ATOM 1581 C CA . SER A 1 192 ? 39.145 29.918 -37.570 1.00 54.72 192 SER A CA 1
ATOM 1582 C C . SER A 1 192 ? 39.108 31.454 -37.553 1.00 54.72 192 SER A C 1
ATOM 1584 O O . SER A 1 192 ? 38.600 32.105 -38.464 1.00 54.72 192 SER A O 1
ATOM 1586 N N . ASN A 1 193 ? 39.771 31.988 -36.521 1.00 44.66 193 ASN A N 1
ATOM 1587 C CA . ASN A 1 193 ? 40.410 33.305 -36.388 1.00 44.66 193 ASN A CA 1
ATOM 1588 C C . ASN A 1 193 ? 39.607 34.490 -35.821 1.00 44.66 193 ASN A C 1
ATOM 1590 O O . ASN A 1 193 ? 38.692 35.023 -36.437 1.00 44.66 193 ASN A O 1
ATOM 1594 N N . GLY A 1 194 ? 40.100 34.999 -34.679 1.00 38.31 194 GLY A N 1
ATOM 1595 C CA . GLY A 1 194 ? 39.715 36.309 -34.147 1.00 38.31 194 GLY A CA 1
ATOM 1596 C C . GLY A 1 194 ? 40.252 36.671 -32.754 1.00 38.31 194 GLY A C 1
ATOM 1597 O O . GLY A 1 194 ? 39.461 36.872 -31.850 1.00 38.31 194 GLY A O 1
ATOM 1598 N N . ALA A 1 195 ? 41.581 36.732 -32.611 1.00 42.12 195 ALA A N 1
ATOM 1599 C CA . ALA A 1 195 ? 42.392 37.599 -31.732 1.00 42.12 195 ALA A CA 1
ATOM 1600 C C . ALA A 1 195 ? 41.963 37.975 -30.279 1.00 42.12 195 ALA A C 1
ATOM 1602 O O . ALA A 1 195 ? 41.001 38.693 -30.049 1.00 42.12 195 ALA A O 1
ATOM 1603 N N . LEU A 1 196 ? 42.874 37.628 -29.350 1.00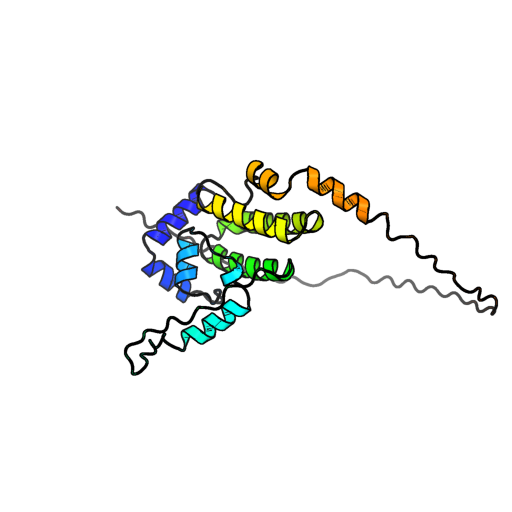 45.47 196 LEU A N 1
ATOM 1604 C CA . LEU A 1 196 ? 43.506 38.457 -28.296 1.00 45.47 196 LEU A CA 1
ATOM 1605 C C . LEU A 1 196 ? 42.648 39.291 -27.323 1.00 45.47 196 LEU A C 1
ATOM 1607 O O . LEU A 1 196 ? 42.039 40.292 -27.681 1.00 45.47 196 LEU A O 1
ATOM 1611 N N . GLY A 1 197 ? 42.821 38.987 -26.032 1.00 39.81 197 GLY A N 1
ATOM 1612 C CA . GLY A 1 197 ? 42.505 39.889 -24.926 1.00 39.81 197 GLY A CA 1
ATOM 1613 C C . GLY A 1 197 ? 42.695 39.234 -23.560 1.00 39.81 197 GLY A C 1
ATOM 1614 O O . GLY A 1 197 ? 41.747 38.716 -22.981 1.00 39.81 197 GLY A O 1
ATOM 1615 N N . GLU A 1 198 ? 43.929 39.244 -23.052 1.00 45.31 198 GLU A N 1
ATOM 1616 C CA . GLU A 1 198 ? 44.259 38.977 -21.648 1.00 45.31 198 GLU A CA 1
ATOM 1617 C C . GLU A 1 198 ? 43.434 39.871 -20.704 1.00 45.31 198 GLU A C 1
ATOM 1619 O O . GLU A 1 198 ? 43.200 41.036 -21.011 1.00 45.31 198 GLU A O 1
ATOM 1624 N N . THR A 1 199 ? 43.075 39.382 -19.512 1.00 46.06 199 THR A N 1
ATOM 1625 C CA . THR A 1 199 ? 43.607 39.910 -18.237 1.00 46.06 199 THR A CA 1
ATOM 1626 C C . THR A 1 199 ? 43.109 39.062 -17.063 1.00 46.06 199 THR A C 1
ATOM 1628 O O . THR A 1 199 ? 41.920 38.906 -16.800 1.00 46.06 199 THR A O 1
ATOM 1631 N N . VAL A 1 200 ? 44.085 38.540 -16.328 1.00 49.66 200 VAL A N 1
ATOM 1632 C CA . VAL A 1 200 ? 43.992 37.889 -15.022 1.00 49.66 200 VAL A CA 1
ATOM 1633 C C . VAL A 1 200 ? 43.485 38.867 -13.959 1.00 49.66 200 VAL A C 1
ATOM 1635 O O . VAL A 1 200 ? 44.060 39.941 -13.811 1.00 49.66 200 VAL A O 1
ATOM 1638 N N . ARG A 1 201 ? 42.536 38.453 -13.107 1.00 46.38 201 ARG A N 1
ATOM 1639 C CA . ARG A 1 201 ? 42.525 38.842 -11.683 1.00 46.38 201 ARG A CA 1
ATOM 1640 C C . ARG A 1 201 ? 41.749 37.840 -10.829 1.00 46.38 201 ARG A C 1
ATOM 1642 O O . ARG A 1 201 ? 40.537 37.700 -10.921 1.00 46.38 201 ARG A O 1
ATOM 1649 N N . LYS A 1 202 ? 42.520 37.144 -9.992 1.00 49.91 202 LYS A N 1
ATOM 1650 C CA . LYS A 1 202 ? 42.085 36.313 -8.869 1.00 49.91 202 LYS A CA 1
ATOM 1651 C C . LYS A 1 202 ? 41.354 37.179 -7.842 1.00 49.91 202 LYS A C 1
ATOM 1653 O O . LYS A 1 202 ? 41.808 38.277 -7.529 1.00 49.91 202 LYS A O 1
ATOM 1658 N N . SER A 1 203 ? 40.288 36.657 -7.253 1.00 44.75 203 SER A N 1
ATOM 1659 C CA . SER A 1 203 ? 39.779 37.117 -5.960 1.00 44.75 203 SER A CA 1
ATOM 1660 C C . SER A 1 203 ? 39.257 35.901 -5.210 1.00 44.75 203 SER A C 1
ATOM 1662 O O . SER A 1 203 ? 38.147 35.430 -5.427 1.00 44.75 203 SER A O 1
ATOM 1664 N N . THR A 1 204 ? 40.148 35.349 -4.391 1.00 40.56 204 THR A N 1
ATOM 1665 C CA . THR A 1 204 ? 39.856 34.364 -3.356 1.00 40.56 204 THR A CA 1
ATOM 1666 C C . THR A 1 204 ? 39.258 35.119 -2.178 1.00 40.56 204 THR A C 1
ATOM 1668 O O . THR A 1 204 ? 39.971 35.853 -1.498 1.00 40.56 204 THR A O 1
ATOM 1671 N N . THR A 1 205 ? 37.966 34.945 -1.929 1.00 46.75 205 THR A N 1
ATOM 1672 C CA . THR A 1 205 ? 37.325 35.383 -0.688 1.00 46.75 205 THR A CA 1
ATOM 1673 C C . THR A 1 205 ? 37.156 34.168 0.214 1.00 46.75 205 THR A C 1
ATOM 1675 O O . THR A 1 205 ? 36.291 33.323 0.007 1.00 46.75 205 THR A O 1
ATOM 1678 N N . HIS A 1 206 ? 38.041 34.081 1.208 1.00 41.56 206 HIS A N 1
ATOM 1679 C CA . HIS A 1 206 ? 37.806 33.333 2.435 1.00 41.56 206 HIS A CA 1
ATOM 1680 C C . HIS A 1 206 ? 36.592 33.949 3.136 1.00 41.56 206 HIS A C 1
ATOM 1682 O O . HIS A 1 206 ? 36.630 35.128 3.488 1.00 41.56 206 HIS A O 1
ATOM 1688 N N . LEU A 1 207 ? 35.542 33.159 3.352 1.00 43.38 207 LEU A N 1
ATOM 1689 C CA . LEU A 1 207 ? 34.501 33.477 4.320 1.00 43.38 207 LEU A CA 1
ATOM 1690 C C . LEU A 1 207 ? 34.514 32.416 5.417 1.00 43.38 207 LEU A C 1
ATOM 1692 O O . LEU A 1 207 ? 34.426 31.213 5.180 1.00 43.38 207 LEU A O 1
ATOM 1696 N N . THR A 1 208 ? 34.738 32.950 6.605 1.00 45.94 208 THR A N 1
ATOM 1697 C CA . THR A 1 208 ? 34.762 32.364 7.935 1.00 45.94 208 THR A CA 1
ATOM 1698 C C . THR A 1 208 ? 33.473 31.615 8.245 1.00 45.94 208 THR A C 1
ATOM 1700 O O . THR A 1 208 ? 32.382 32.164 8.112 1.00 45.94 208 THR A O 1
ATOM 1703 N N . ALA A 1 209 ? 33.626 30.372 8.694 1.00 46.56 209 ALA A N 1
ATOM 1704 C CA . ALA A 1 209 ? 32.600 29.655 9.425 1.00 46.56 209 ALA A CA 1
ATOM 1705 C C . ALA A 1 209 ? 32.732 30.048 10.896 1.00 46.56 209 ALA A C 1
ATOM 1707 O O . AL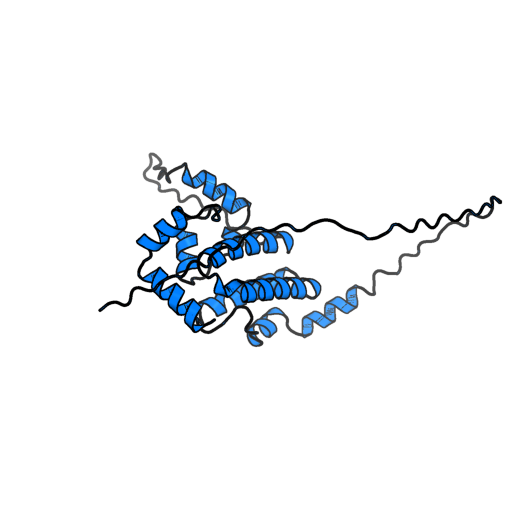A A 1 209 ? 33.710 29.669 11.530 1.00 46.56 209 ALA A O 1
ATOM 1708 N N . ASP A 1 210 ? 31.773 30.815 11.401 1.00 43.31 210 ASP A N 1
ATOM 1709 C CA . ASP A 1 210 ? 31.439 30.823 12.817 1.00 43.31 210 ASP A CA 1
ATOM 1710 C C . ASP A 1 210 ? 29.977 31.244 13.003 1.00 43.31 210 ASP A C 1
ATOM 1712 O O . ASP A 1 210 ? 29.549 32.304 12.554 1.00 43.31 210 ASP A O 1
ATOM 1716 N N . GLN A 1 211 ? 29.288 30.383 13.753 1.00 38.56 211 GLN A N 1
ATOM 1717 C CA . GLN A 1 211 ? 28.192 30.674 14.674 1.00 38.56 211 GLN A CA 1
ATOM 1718 C C . GLN A 1 211 ? 26.746 30.843 14.182 1.00 38.56 211 GLN A C 1
ATOM 1720 O O . GLN A 1 211 ? 26.462 31.342 13.103 1.00 38.56 211 GLN A O 1
ATOM 1725 N N . GLU A 1 212 ? 25.866 30.447 15.116 1.00 37.06 212 GLU A N 1
ATOM 1726 C CA . GLU A 1 212 ? 24.393 30.470 15.136 1.00 37.06 212 GLU A CA 1
ATOM 1727 C C . GLU A 1 212 ? 23.723 29.239 14.477 1.00 37.06 212 GLU A C 1
ATOM 1729 O O . GLU A 1 212 ? 24.044 28.844 13.370 1.00 37.06 212 GLU A O 1
ATOM 1734 N N . GLU A 1 213 ? 22.804 28.500 15.101 1.00 43.66 213 GLU A N 1
ATOM 1735 C CA . GLU A 1 213 ? 22.076 28.704 16.348 1.00 43.66 213 GLU A CA 1
ATOM 1736 C C . GLU A 1 213 ? 21.435 27.374 16.784 1.00 43.66 213 GLU A C 1
ATOM 1738 O O . GLU A 1 213 ? 20.985 26.566 15.970 1.00 43.66 213 GLU A O 1
ATOM 1743 N N . ARG A 1 214 ? 21.366 27.161 18.101 1.00 46.91 214 ARG A N 1
ATOM 1744 C CA . ARG A 1 214 ? 20.487 26.176 18.739 1.00 46.91 214 ARG A CA 1
ATOM 1745 C C . ARG A 1 214 ? 19.037 26.457 18.350 1.00 46.91 214 ARG A C 1
ATOM 1747 O O . ARG A 1 214 ? 18.523 27.517 18.685 1.00 46.91 214 AR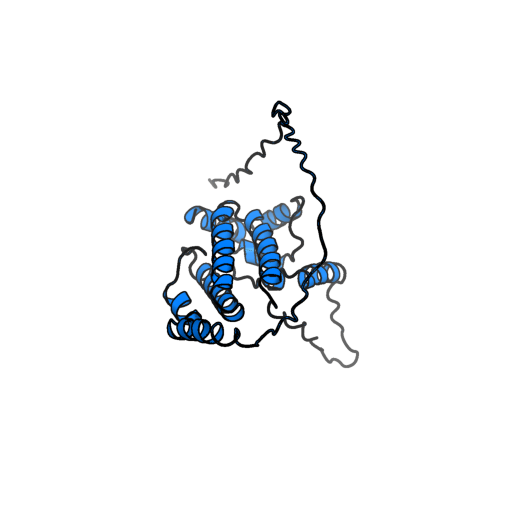G A O 1
ATOM 1754 N N . VAL A 1 215 ? 18.329 25.444 17.858 1.00 49.19 215 VAL A N 1
ATOM 1755 C CA . VAL A 1 215 ? 16.868 25.386 17.984 1.00 49.19 215 VAL A CA 1
ATOM 1756 C C . VAL A 1 215 ? 16.482 24.081 18.669 1.00 49.19 215 VAL A C 1
ATOM 1758 O O . VAL A 1 215 ? 16.520 22.999 18.094 1.00 49.19 215 VAL A O 1
ATOM 1761 N N . HIS A 1 216 ? 16.116 24.217 19.944 1.00 48.47 216 HIS A N 1
ATOM 1762 C CA . HIS A 1 216 ? 15.200 23.309 20.624 1.00 48.47 216 HIS A CA 1
ATOM 1763 C C . HIS A 1 216 ? 13.858 23.273 19.882 1.00 48.47 216 HIS A C 1
ATOM 1765 O O . HIS A 1 216 ? 13.345 24.341 19.544 1.00 48.47 216 HIS A O 1
ATOM 1771 N N . ARG A 1 217 ? 13.301 22.064 19.711 1.00 39.62 217 ARG A N 1
ATOM 1772 C CA . ARG A 1 217 ? 11.875 21.657 19.574 1.00 39.62 217 ARG A CA 1
ATOM 1773 C C . ARG A 1 217 ? 11.865 20.334 18.783 1.00 39.62 217 ARG A C 1
ATOM 1775 O O . ARG A 1 217 ? 12.532 20.263 17.767 1.00 39.62 217 ARG A O 1
ATOM 1782 N N . ASN A 1 218 ? 11.209 19.237 19.142 1.00 36.69 218 ASN A N 1
ATOM 1783 C CA . ASN A 1 218 ? 10.228 18.911 20.167 1.00 36.69 218 ASN A CA 1
ATOM 1784 C C . ASN A 1 218 ? 10.435 17.437 20.551 1.00 36.69 218 ASN A C 1
ATOM 1786 O O . ASN A 1 218 ? 10.643 16.599 19.679 1.00 36.69 218 ASN A O 1
ATOM 1790 N N . ASN A 1 219 ? 10.325 17.130 21.842 1.00 36.00 219 ASN A N 1
ATOM 1791 C CA . ASN A 1 219 ? 10.013 15.778 22.289 1.00 36.00 219 ASN A CA 1
ATOM 1792 C C . ASN A 1 219 ? 8.543 15.514 21.942 1.00 36.00 219 ASN A C 1
ATOM 1794 O O . ASN A 1 219 ? 7.656 15.991 22.652 1.00 36.00 219 ASN A O 1
ATOM 1798 N N . GLU A 1 220 ? 8.282 14.788 20.860 1.00 35.81 220 GLU A N 1
ATOM 1799 C CA . GLU A 1 220 ? 7.005 14.099 20.696 1.00 35.81 220 GLU A CA 1
ATOM 1800 C C . GLU A 1 220 ? 7.045 12.836 21.560 1.00 35.81 220 GLU A C 1
ATOM 1802 O O . GLU A 1 220 ? 7.942 11.999 21.452 1.00 35.81 220 GLU A O 1
ATOM 1807 N N . LEU A 1 221 ? 6.110 12.763 22.506 1.00 39.59 221 LEU A N 1
ATOM 1808 C CA . LEU A 1 221 ? 5.877 11.578 23.320 1.00 39.59 221 LEU A CA 1
ATOM 1809 C C . LEU A 1 221 ? 5.385 10.452 22.398 1.00 39.59 221 LEU A C 1
ATOM 1811 O O . LEU A 1 221 ? 4.412 10.679 21.677 1.00 39.59 221 LEU A O 1
ATOM 1815 N N . PRO A 1 222 ? 5.975 9.245 22.436 1.00 42.28 222 PRO A N 1
ATOM 1816 C CA . PRO A 1 222 ? 5.379 8.100 21.764 1.00 42.28 222 PRO A CA 1
ATOM 1817 C C . PRO A 1 222 ? 3.996 7.842 22.373 1.00 42.28 222 PRO A C 1
ATOM 1819 O O . PRO A 1 222 ? 3.855 7.781 23.601 1.00 42.28 222 PRO A O 1
ATOM 1822 N N . MET A 1 223 ? 2.971 7.709 21.525 1.00 45.69 223 MET A N 1
ATOM 1823 C CA . MET A 1 223 ? 1.659 7.220 21.943 1.00 45.69 223 MET A CA 1
ATOM 1824 C C . MET A 1 223 ? 1.835 5.783 22.439 1.00 45.69 223 MET A C 1
ATOM 1826 O O . MET A 1 223 ? 1.829 4.830 21.669 1.00 45.69 223 MET A O 1
ATOM 1830 N N . GLN A 1 224 ? 2.024 5.617 23.748 1.00 43.75 224 GLN A N 1
ATOM 1831 C CA . GLN A 1 224 ? 2.026 4.295 24.352 1.00 43.75 224 GLN A CA 1
ATOM 1832 C C . GLN A 1 224 ? 0.602 3.743 24.298 1.00 43.75 224 GLN A C 1
ATOM 1834 O O . GLN A 1 224 ? -0.268 4.137 25.075 1.00 43.75 224 GLN A O 1
ATOM 1839 N N . PHE A 1 225 ? 0.363 2.824 23.365 1.00 54.38 225 PHE A N 1
ATOM 1840 C CA . PHE A 1 225 ? -0.829 1.990 23.362 1.00 54.38 225 PHE A CA 1
ATOM 1841 C C . PHE A 1 225 ? -0.743 1.019 24.541 1.00 54.38 225 PHE A C 1
ATOM 1843 O O . PHE A 1 225 ? -0.232 -0.095 24.435 1.00 54.38 225 PHE A O 1
ATOM 1850 N N . THR A 1 226 ? -1.228 1.450 25.702 1.00 47.06 226 THR A N 1
ATOM 1851 C CA . THR A 1 226 ? -1.383 0.568 26.856 1.00 47.06 226 THR A CA 1
ATOM 1852 C C . THR A 1 226 ? -2.508 -0.413 26.547 1.00 47.06 226 THR A C 1
ATOM 1854 O O . THR A 1 226 ? -3.687 -0.081 26.665 1.00 47.06 226 THR A O 1
ATOM 1857 N N . VAL A 1 227 ? -2.154 -1.623 26.116 1.00 46.53 227 VAL A N 1
ATOM 1858 C CA . VAL A 1 227 ? -3.113 -2.715 25.921 1.00 46.53 227 VAL A CA 1
ATOM 1859 C C . VAL A 1 227 ? -3.763 -3.017 27.279 1.00 46.53 227 VAL A C 1
ATOM 1861 O O . VAL A 1 227 ? -3.052 -3.390 28.217 1.00 46.53 227 VAL A O 1
ATOM 1864 N N . PRO A 1 228 ? -5.089 -2.854 27.441 1.00 39.91 228 PRO A N 1
ATOM 1865 C CA . PRO A 1 228 ? -5.740 -3.166 28.703 1.00 39.91 228 PRO A CA 1
ATOM 1866 C C . PRO A 1 228 ? -5.682 -4.678 28.941 1.00 39.91 228 PRO A C 1
ATOM 1868 O O . PRO A 1 228 ? -6.306 -5.467 28.231 1.00 39.91 228 PRO A O 1
ATOM 1871 N N . SER A 1 229 ? -4.919 -5.078 29.960 1.00 42.81 229 SER A N 1
ATOM 1872 C CA . SER A 1 229 ? -4.900 -6.447 30.473 1.00 42.81 229 SER A CA 1
ATOM 1873 C C . SER A 1 229 ? -6.266 -6.752 31.090 1.00 42.81 229 SER A C 1
ATOM 1875 O O . SER A 1 229 ? -6.618 -6.211 32.141 1.00 42.81 229 SER A O 1
ATOM 1877 N N . LYS A 1 230 ? -7.078 -7.560 30.398 1.00 53.97 230 LYS A N 1
ATOM 1878 C CA . LYS A 1 230 ? -8.361 -8.038 30.926 1.00 53.97 230 LYS A CA 1
ATOM 1879 C C . LYS A 1 230 ? -8.080 -9.015 32.074 1.00 53.97 230 LYS A C 1
ATOM 1881 O O . LYS A 1 230 ? -7.464 -10.054 31.850 1.00 53.97 230 LYS A O 1
ATOM 1886 N N . ARG A 1 231 ? -8.507 -8.639 33.283 1.00 56.78 231 ARG A N 1
ATOM 1887 C CA . ARG A 1 231 ? -8.711 -9.557 34.414 1.00 56.78 231 ARG A CA 1
ATOM 1888 C C . ARG A 1 231 ? -10.005 -10.335 34.234 1.00 56.78 231 ARG A C 1
ATOM 1890 O O . ARG A 1 231 ? -10.947 -9.748 33.654 1.00 56.78 231 ARG A O 1
#

Mean predicted aligned error: 14.28 Å

pLDDT: mean 76.0, std 21.35, range [35.81, 98.0]

Solvent-accessible surface area (backbone atoms only — not comparable to full-atom values): 15011 Å² total; per-residue (Å²): 103,69,72,54,56,52,50,50,30,55,49,38,65,75,36,44,72,63,50,48,53,54,60,69,70,46,81,91,58,74,81,68,54,72,70,56,54,49,33,56,44,58,55,46,78,73,68,55,63,64,42,26,70,71,44,35,54,47,51,63,57,52,71,74,48,73,85,71,78,70,76,46,101,79,81,56,82,74,80,78,79,72,82,74,81,70,75,71,89,48,70,66,56,44,51,53,10,47,48,52,45,46,61,50,45,42,76,74,41,60,85,43,53,68,51,53,52,54,36,52,53,49,54,55,55,46,52,78,78,43,60,61,72,45,50,54,54,38,52,53,49,50,52,48,49,26,43,74,36,79,91,46,50,79,69,60,81,52,65,64,59,48,50,74,52,60,44,77,76,58,66,66,57,60,69,64,62,72,73,72,76,81,82,73,87,80,85,75,84,87,83,82,88,82,82,90,79,89,82,90,80,91,80,86,77,88,77,84,89,79,86,87,78,93,76,92,82,76,91,77,77,79,86,75,80,76,76,81,81,82,127

Sequence (231 aa):
MRDETESIRLWWVTNWQEGKQIIESLPFKPNISTKLWKSIAFGSYVNLQEFSYKNLLITMKEAEDDPVLQSTEGGSISIKKRPRHTAFSDISEWLLAFKSYMDAVLVIYENREQELNGYRDHINELCLRQSFHAVMAYDKNCRVTAVTNHNSTLLDRDTEVEGRNFDVTTVKRQRLNTHRSSKLDTEWPDMSNGALGETVRKSTTHLTADQEERVHRNNELPMQFTVPSKR

Organism: NCBI:txid44941

Radius of gyration: 27.14 Å; Cα contacts (8 Å, |Δi|>4): 133; chains: 1; bounding box: 83×57×74 Å

Foldseek 3Di:
DLVVLVVLLVCCVVCVVVVVVVLVPDPPAQQADSVQLSCLSNLHFDDLLCQQPVNSVVSVVVVVPDPPQPDDPPNDRDDDPDPDRDDDPDLVRSLNSLVSVLSSNCVRCVVCNVLSVVLNVVLVVCVVQDPNVLSVQLQNVLSNVCSVDSSDTSPPDDVVSCCVRPPPVVSVVVVVVVVPPPPDDDDDDDDDDDDDDDDDDDDDDDDDDDDDDDDDDDPDDPPPPPDDDDD

=== Feature glossary ===
Legend for the data blocks above and below:

— What the protein is —

The amino-acid sequence is the protein's primary structure: the linear order of residues from the N-terminus to the C-terminus, written in one-letter code. Everything else here — the 3D coordinates, the secondary structure, the domain annotations — is ultimately a consequence of this string.

Database cross-references. InterPro integrates a dozen domain/family signature databases into unified entries with residue-range hits. GO terms attach function/process/location labels with evidence codes. CATH codes position the fold in a four-level structural taxonomy. Organism is the NCBI-taxonomy species name.

— Where its atoms are —

The mmCIF block holds the 3D Cartesian coordinates of each backbone atom (N, Cα, C, O) in ångströms. mmCIF is the PDB's canonical archive format — a tagged-loop text representation of the atomic model.

The six renders are orthographic views along the three Cartesian axes in both directions. Representation (cartoon, sticks, or surface) and color scheme (sequence-rainbow or by-chain) vary across proteins so the training set covers all the common visualization conventions.

— Local backbone conformation —

Secondary structure is the local, repeating backbone conformation. DSSP classifies it into eight states by reading the hydrogen-bond network: three helix types (H, G, I), two β types (E, B), two non-regular types (T, S), and unstructured coil (-).

SS3 is a coarse helix/strand/coil call (letters a/b/c) made by the P-SEA algorithm fro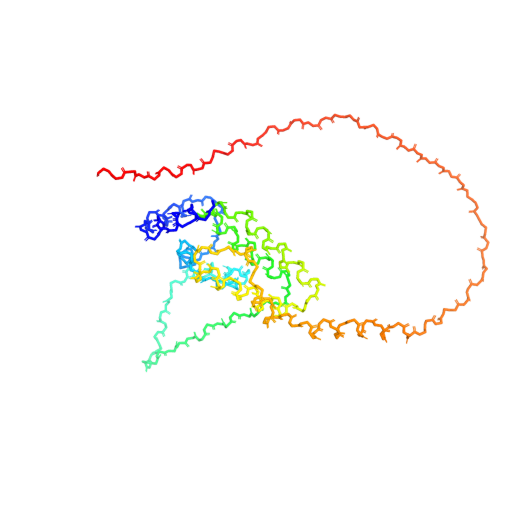m inter-Cα distances and dihedrals. It is less detailed than DSSP but needs only Cα positions.

Backbone dihedral angles. Every residue except chain termini has a φ (preceding-C → N → Cα → C) and a ψ (N → Cα → C → next-N). They are reported in degrees following the IUPAC sign convention. Secondary structure is essentially a statement about which (φ, ψ) basin each residue occupies.

— Global shape and packing —

The geometric summary reports three shape descriptors. Rg (radius of gyration) measures how spread out the Cα atoms are about their centre of mass; compact globular proteins have small Rg, elongated or unfolded ones large. Cα contacts (<8 Å, |i−j|>4) count long-range residue pairs in spatial proximity — high for tightly packed folds, near zero for rods or random coil. The bounding-box extents give the protein's footprint along x, y, z in Å.

Solvent accessibility: the surface area of each residue that a 1.4 Å water probe can touch, in Å². When only backbone atoms are present the absolute values are lower than full-atom SASA (side chains contribute most of the area) and are flagged as backbone-only.

Plot images: a contact map (which residues are close in 3D, as an N×N binary image), a Ramachandran scatter (backbone torsion angles, revealing secondary-structure composition at a glance), and — for AlphaFold structures — a PAE heatmap (pairwise prediction confidence).

— Structural neighborhood —

Foldseek's 3Di representation compresses backbone geometry into a per-residue letter drawn from a learned twenty-state alphabet. It captures the tertiary interaction pattern around each residue — which residues are packed against it in space, regardless of where they are in sequence.

Structural nearest neighbors (via Foldseek easy-search vs the PDB). Reported per hit: target PDB id, E-value, and alignment TM-score. A TM-score above ~0.5 is the conventional threshold for 'same fold'.

— Confidence and disorder —

pLDDT (predicted Local Distance Difference Test) is AlphaFold's per-residue confidence score, ranging from 0 to 100. Values above 90 indicate high confidence (typically well-packed cores); 70–90 is confident; 50–70 low confidence; below 50 usually means the region is disordered or the prediction is unreliable there. AlphaFold stores pLDDT in the mmCIF B-factor column.

For experimental (PDB) structures, the B-factor (temperature factor) quantifies the positional spread of each atom in the crystal — a combination of thermal vibration and static disorder — in units of Å². High B-factors mark flexible loops or poorly resolved regions; low B-factors mark the rigid, well-ordered core.

Predicted Aligned Error (PAE) is an AlphaFold confidence matrix: entry (i, j) is the expected error in the position of residue j, in ångströms, when the prediction is superimposed on the true structure at residue i. Low PAE within a block of residues means that block is internally rigid and well-predicted; high PAE between two blocks means their relative placement is uncertain even if each block individually is confident.